Protein AF-A0A1M5QTP7-F1 (afdb_monomer)

Radius of gyration: 33.33 Å; Cα contacts (8 Å, |Δi|>4): 58; chains: 1; bounding box: 96×68×72 Å

pLDDT: mean 74.3, std 19.96, range [40.97, 98.0]

Secondary structure (DSSP, 8-state):
--PPPPP-----SSSSHHHHTTTTT------------SS-----HHHHHT---------------------TT--------S-----SHHHHHHHHHHHHHHHT--HHHHHHHTTPPTTHHHHHHSTT---PPPHHHHHHHHHHHT--------HHHHHHHHHHPPPPSSPP--PPP-------S---

Solvent-accessible surface area (backbone atoms only — not comparable to full-atom values): 13134 Å² total; per-residue (Å²): 135,86,80,86,86,75,84,86,77,90,82,86,81,74,73,70,71,64,58,63,63,60,65,70,76,70,69,74,78,73,76,80,79,77,89,77,64,92,86,78,78,82,75,55,75,70,62,70,72,66,72,65,85,74,75,86,69,75,83,71,79,77,75,76,72,76,79,75,73,84,76,83,76,75,72,80,72,77,78,82,76,88,76,81,90,65,94,47,74,68,53,52,47,51,52,52,48,54,49,31,60,74,68,72,52,52,53,60,53,48,12,60,68,33,73,45,63,85,58,47,42,49,34,47,71,34,93,82,52,78,42,80,85,46,81,84,50,44,61,35,48,29,59,57,73,71,54,82,89,80,91,76,86,55,64,69,60,49,52,56,50,59,76,69,56,75,84,70,88,67,78,75,80,76,66,78,76,79,80,76,69,91,77,71,96,76,81,135

Sequence (188 aa):
MSGPAVPENMQGMSDIEALDAVALQTGIRVNERTHRGKLGWSISPNIERASAPRERGKPAAVQQKAVAAVAVGQPARRLTAVAKIIADYPELVEAFRERLDEMGMTRQELDHQAGLPDRYAGKILGRGRVRALGLRSLGPVLGALGFRLLLIDDTAQTAKIMARRQPRERPVRQTPACAVSAASIAGD

Foldseek 3Di:
DDDDDDDDDPDPDDPPVVVVVVVVVPPPPPPPPPPDDDPDPPDPVVVVVVPDDDPPDPPPPPPPPPPDDDPPDPDQDPPPDPDDDDPDQVSVLVVLVVLCVSVVHDQQNLCVQLVHPGCPSVCDNPPPRVDHQDPVSVVSSCVSSVHDDDDDDPPVVVVVCVVPDDDDPDDDPPPPPPCPPPPDPDDD

Structure (mmCIF, N/CA/C/O backbone):
data_AF-A0A1M5QTP7-F1
#
_entry.id   AF-A0A1M5QTP7-F1
#
loop_
_atom_site.group_PDB
_atom_site.id
_atom_site.type_symbol
_atom_site.label_atom_id
_atom_site.label_alt_id
_atom_site.label_comp_id
_atom_site.label_asym_id
_atom_site.label_entity_id
_atom_site.label_seq_id
_atom_site.pdbx_PDB_ins_code
_atom_site.Cartn_x
_atom_site.Cartn_y
_atom_site.Cartn_z
_atom_site.occupancy
_atom_site.B_iso_or_equiv
_atom_site.auth_seq_id
_atom_site.auth_comp_id
_atom_site.auth_asym_id
_atom_site.auth_atom_id
_atom_site.pdbx_PDB_model_num
ATOM 1 N N . MET A 1 1 ? 64.312 33.266 -23.594 1.00 58.12 1 MET A N 1
ATOM 2 C CA . MET A 1 1 ? 64.614 33.778 -22.239 1.00 58.12 1 MET A CA 1
ATOM 3 C C . MET A 1 1 ? 63.443 34.630 -21.778 1.00 58.12 1 MET A C 1
ATOM 5 O O . MET A 1 1 ? 62.832 35.267 -22.624 1.00 58.12 1 MET A O 1
ATOM 9 N N . SER A 1 2 ? 63.166 34.609 -20.474 1.00 61.09 2 SER A N 1
ATOM 10 C CA . SER A 1 2 ? 62.121 35.354 -19.748 1.00 61.09 2 SER A CA 1
ATOM 11 C C . SER A 1 2 ? 60.685 34.845 -19.867 1.00 61.09 2 SER A C 1
ATOM 13 O O . SER A 1 2 ? 59.924 35.246 -20.741 1.00 61.09 2 SER A O 1
ATOM 15 N N . GLY A 1 3 ? 60.321 33.979 -18.918 1.00 56.09 3 GLY A N 1
ATOM 16 C CA . GLY A 1 3 ? 58.934 33.758 -18.515 1.00 56.09 3 GLY A CA 1
ATOM 17 C C . GLY A 1 3 ? 58.450 34.851 -17.546 1.00 56.09 3 GLY A C 1
ATOM 18 O O . GLY A 1 3 ? 59.279 35.557 -16.965 1.00 56.09 3 GLY A O 1
ATOM 19 N N . PRO A 1 4 ? 57.129 35.010 -17.363 1.00 66.31 4 PRO A N 1
ATOM 20 C CA . PRO A 1 4 ? 56.582 35.945 -16.391 1.00 66.31 4 PRO A CA 1
ATOM 21 C C . PRO A 1 4 ? 56.601 35.354 -14.977 1.00 66.31 4 PRO A C 1
ATOM 23 O O . PRO A 1 4 ? 56.176 34.222 -14.741 1.00 66.31 4 PRO A O 1
ATOM 26 N N . ALA A 1 5 ? 57.100 36.160 -14.043 1.00 65.50 5 ALA A N 1
ATOM 27 C CA . ALA A 1 5 ? 57.058 35.914 -12.613 1.00 65.50 5 ALA A CA 1
ATOM 28 C C . ALA A 1 5 ? 55.604 35.913 -12.115 1.00 65.50 5 ALA A C 1
ATOM 30 O O . ALA A 1 5 ? 54.854 36.860 -12.352 1.00 65.50 5 ALA A O 1
ATOM 31 N N . VAL A 1 6 ? 55.223 34.844 -11.418 1.00 69.75 6 VAL A N 1
ATOM 32 C CA . VAL A 1 6 ? 53.965 34.745 -10.672 1.00 69.75 6 VAL A CA 1
ATOM 33 C C . VAL A 1 6 ? 54.243 35.213 -9.241 1.00 69.75 6 VAL A C 1
ATOM 35 O O . VAL A 1 6 ? 55.189 34.706 -8.638 1.00 69.75 6 VAL A O 1
ATOM 38 N N . PRO A 1 7 ? 53.476 36.165 -8.681 1.00 63.56 7 PRO A N 1
ATOM 39 C CA . PRO A 1 7 ? 53.626 36.543 -7.284 1.00 63.56 7 PRO A CA 1
ATOM 40 C C . PRO A 1 7 ? 53.051 35.461 -6.357 1.00 63.56 7 PRO A C 1
ATOM 42 O O . PRO A 1 7 ? 51.883 35.082 -6.463 1.00 63.56 7 PRO A O 1
ATOM 45 N N . GLU A 1 8 ? 53.891 34.994 -5.432 1.00 60.94 8 GLU A N 1
ATOM 46 C CA . GLU A 1 8 ? 53.495 34.283 -4.216 1.00 60.94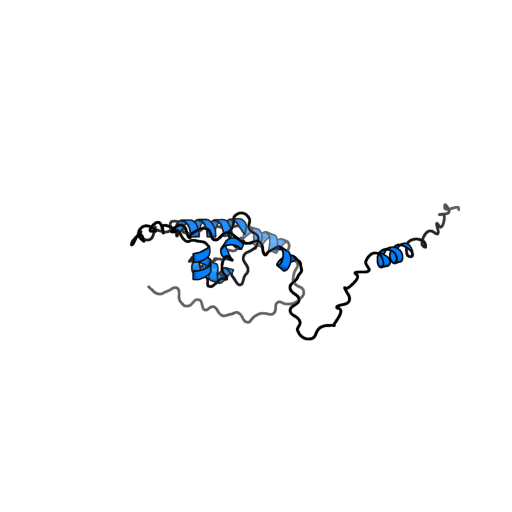 8 GLU A CA 1
ATOM 47 C C . GLU A 1 8 ? 52.611 35.198 -3.365 1.00 60.94 8 GLU A C 1
ATOM 49 O O . GLU A 1 8 ? 53.093 36.154 -2.760 1.00 60.94 8 GLU A O 1
ATOM 54 N N . ASN A 1 9 ? 51.316 34.895 -3.290 1.00 61.50 9 ASN A N 1
ATOM 55 C CA . ASN A 1 9 ? 50.449 35.466 -2.268 1.00 61.50 9 ASN A CA 1
ATOM 56 C C . ASN A 1 9 ? 50.311 34.471 -1.113 1.00 61.50 9 ASN A C 1
ATOM 58 O O . ASN A 1 9 ? 49.535 33.517 -1.159 1.00 61.50 9 ASN A O 1
ATOM 62 N N . MET A 1 10 ? 51.094 34.739 -0.065 1.00 57.47 10 MET A N 1
ATOM 63 C CA . MET A 1 10 ? 50.855 34.301 1.305 1.00 57.47 10 MET A CA 1
ATOM 64 C C . MET A 1 10 ? 49.542 34.908 1.808 1.00 57.47 10 MET A C 1
ATOM 66 O O . MET A 1 10 ? 49.504 36.078 2.175 1.00 57.47 10 MET A O 1
ATOM 70 N N . GLN A 1 11 ? 48.475 34.117 1.859 1.00 60.84 11 GLN A N 1
ATOM 71 C CA . GLN A 1 11 ? 47.249 34.436 2.602 1.00 60.84 11 GLN A CA 1
ATOM 72 C C . GLN A 1 11 ? 46.563 33.121 2.977 1.00 60.84 11 GLN A C 1
ATOM 74 O O . GLN A 1 11 ? 45.538 32.730 2.435 1.00 60.84 11 GLN A O 1
ATOM 79 N N . GLY A 1 12 ? 47.202 32.388 3.883 1.00 58.09 12 GLY A N 1
ATOM 80 C CA . GLY A 1 12 ? 46.684 31.138 4.425 1.00 58.09 12 GLY A CA 1
ATOM 81 C C . GLY A 1 12 ? 47.002 31.048 5.904 1.00 58.09 12 GLY A C 1
ATOM 82 O O . GLY A 1 12 ? 47.782 30.189 6.289 1.00 58.09 12 GLY A O 1
ATOM 83 N N . MET A 1 13 ? 46.479 31.974 6.717 1.00 55.12 13 MET A N 1
ATOM 84 C CA . MET A 1 13 ? 46.628 31.886 8.179 1.00 55.12 13 MET A CA 1
ATOM 85 C C . MET A 1 13 ? 45.577 32.640 9.015 1.00 55.12 13 MET A C 1
ATOM 87 O O . MET A 1 13 ? 45.717 32.670 10.230 1.00 55.12 13 MET A O 1
ATOM 91 N N . SER A 1 14 ? 44.510 33.202 8.431 1.00 59.12 14 SER A N 1
ATOM 92 C CA . SER A 1 14 ? 43.475 33.925 9.202 1.00 59.12 14 SER A CA 1
ATOM 93 C C . SER A 1 14 ? 42.178 33.149 9.463 1.00 59.12 14 SER A C 1
ATOM 95 O O . SER A 1 14 ? 41.358 33.609 10.251 1.00 59.12 14 SER A O 1
ATOM 97 N N . ASP A 1 15 ? 41.973 31.976 8.856 1.00 55.72 15 ASP A N 1
ATOM 98 C CA . ASP A 1 15 ? 40.643 31.334 8.872 1.00 55.72 15 ASP A CA 1
ATOM 99 C C . ASP A 1 15 ? 40.461 30.272 9.971 1.00 55.72 15 ASP A C 1
ATOM 101 O O . ASP A 1 15 ? 39.350 29.790 10.183 1.00 55.72 15 ASP A O 1
ATOM 105 N N . ILE A 1 16 ? 41.518 29.916 10.711 1.00 54.91 16 ILE A N 1
ATOM 106 C CA . ILE A 1 16 ? 41.424 28.910 11.787 1.00 54.91 16 ILE A CA 1
ATOM 107 C C . ILE A 1 16 ? 40.988 29.545 13.121 1.00 54.91 16 ILE A C 1
ATOM 109 O O . ILE A 1 16 ? 40.273 28.907 13.889 1.00 54.91 16 ILE A O 1
ATOM 113 N N . GLU A 1 17 ? 41.290 30.824 13.369 1.00 55.16 17 GLU A N 1
ATOM 114 C CA . GLU A 1 17 ? 40.855 31.516 14.598 1.00 55.16 17 GLU A CA 1
ATOM 115 C C . GLU A 1 17 ? 39.358 31.891 14.587 1.00 55.16 17 GLU A C 1
ATOM 117 O O . GLU A 1 17 ? 38.763 32.132 15.637 1.00 55.16 17 GLU A O 1
ATOM 122 N N . ALA A 1 18 ? 38.702 31.871 13.420 1.00 53.50 18 ALA A N 1
ATOM 123 C CA . ALA A 1 18 ? 37.267 32.139 13.307 1.00 53.50 18 ALA A CA 1
ATOM 124 C C . ALA A 1 18 ? 36.377 30.946 13.722 1.00 53.50 18 ALA A C 1
ATOM 126 O O . ALA A 1 18 ? 35.181 31.131 13.960 1.00 53.50 18 ALA A O 1
ATOM 127 N N . LEU A 1 19 ? 36.930 29.731 13.846 1.00 51.47 19 LEU A N 1
ATOM 128 C CA . LEU A 1 19 ? 36.171 28.542 14.259 1.00 51.47 19 LEU A CA 1
ATOM 129 C C . LEU A 1 19 ? 36.082 28.372 15.785 1.00 51.47 19 LEU A C 1
ATOM 131 O O . LEU A 1 19 ? 35.090 27.818 16.264 1.00 51.47 19 LEU A O 1
ATOM 135 N N . ASP A 1 20 ? 37.018 28.928 16.560 1.00 53.72 20 ASP A N 1
ATOM 136 C CA . ASP A 1 20 ? 36.954 28.889 18.032 1.00 53.72 20 ASP A CA 1
ATOM 137 C C . ASP A 1 20 ? 35.919 29.871 18.615 1.00 53.72 20 ASP A C 1
ATOM 139 O O . ASP A 1 20 ? 35.400 29.663 19.714 1.00 53.72 20 ASP A O 1
ATOM 143 N N . ALA A 1 21 ? 35.514 30.896 17.855 1.00 53.56 21 ALA A N 1
ATOM 144 C CA . ALA A 1 21 ? 34.469 31.834 18.276 1.00 53.56 21 ALA A CA 1
ATOM 145 C C . ALA A 1 21 ? 33.049 31.226 18.243 1.00 53.56 21 ALA A C 1
ATOM 147 O O . ALA A 1 21 ? 32.181 31.644 19.013 1.00 53.56 21 ALA A O 1
ATOM 148 N N . VAL A 1 22 ? 32.797 30.208 17.409 1.00 51.69 22 VAL A N 1
ATOM 149 C CA . VAL A 1 22 ? 31.476 29.547 17.323 1.00 51.69 22 VAL A CA 1
ATOM 150 C C . VAL A 1 22 ? 31.263 28.555 18.476 1.00 51.69 22 VAL A C 1
ATOM 152 O O . VAL A 1 22 ? 30.131 28.349 18.917 1.00 51.69 22 VAL A O 1
ATOM 155 N N . ALA A 1 23 ? 32.339 28.003 19.046 1.00 51.97 23 ALA A N 1
ATOM 156 C CA . ALA A 1 23 ? 32.263 27.059 20.164 1.00 51.97 23 ALA A CA 1
ATOM 157 C C . ALA A 1 23 ? 31.816 27.703 21.493 1.00 51.97 23 ALA A C 1
ATOM 159 O O . ALA A 1 23 ? 31.321 27.007 22.381 1.00 51.97 23 ALA A O 1
ATOM 160 N N . LEU A 1 24 ? 31.919 29.030 21.633 1.00 51.91 24 LEU A N 1
ATOM 161 C CA . LEU A 1 24 ? 31.489 29.744 22.842 1.00 51.91 24 LEU A CA 1
ATOM 162 C C . LEU A 1 24 ? 30.000 30.125 22.842 1.00 51.91 24 LEU A C 1
ATOM 164 O O . LEU A 1 24 ? 29.472 30.516 23.884 1.00 51.91 24 LEU A O 1
ATOM 168 N N . GLN A 1 25 ? 29.295 29.978 21.715 1.00 49.97 25 GLN A N 1
ATOM 169 C CA . GLN A 1 25 ? 27.889 30.384 21.601 1.00 49.97 25 GLN A CA 1
ATOM 170 C C . GLN A 1 25 ? 26.888 29.240 21.837 1.00 49.97 25 GLN A C 1
ATOM 172 O O . GLN A 1 25 ? 25.705 29.491 22.064 1.00 49.97 25 GLN A O 1
ATOM 177 N N . THR A 1 26 ? 27.348 27.985 21.872 1.00 51.72 26 THR A N 1
ATOM 178 C CA . THR A 1 26 ? 26.511 26.801 22.143 1.00 51.72 26 THR A CA 1
ATOM 179 C C . THR A 1 26 ? 26.799 26.166 23.501 1.00 51.72 26 THR A C 1
ATOM 181 O O . THR A 1 26 ? 26.696 24.950 23.669 1.00 51.72 26 THR A O 1
ATOM 184 N N . GLY A 1 27 ? 27.129 26.985 24.501 1.00 54.06 27 GLY A N 1
ATOM 185 C CA . GLY A 1 27 ? 27.083 26.585 25.903 1.00 54.06 27 GLY A CA 1
ATOM 186 C C . GLY A 1 27 ? 25.636 26.355 26.337 1.00 54.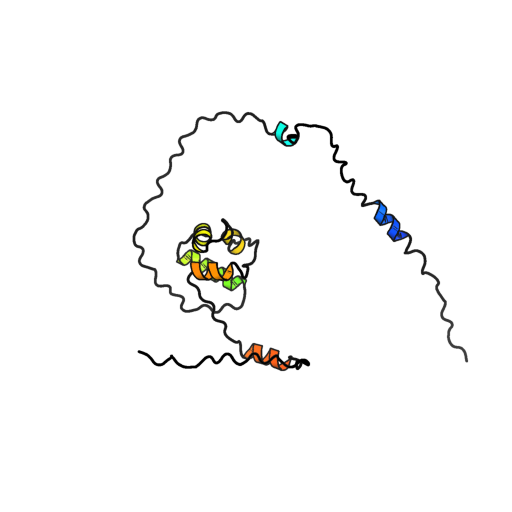06 27 GLY A C 1
ATOM 187 O O . GLY A 1 27 ? 25.029 27.204 26.988 1.00 54.06 27 GLY A O 1
ATOM 188 N N . ILE A 1 28 ? 25.059 25.214 25.955 1.00 54.16 28 ILE A N 1
ATOM 189 C CA . ILE A 1 28 ? 23.801 24.721 26.510 1.00 54.16 28 ILE A CA 1
ATOM 190 C C . ILE A 1 28 ? 24.025 24.587 28.016 1.00 54.16 28 ILE A C 1
ATOM 192 O O . ILE A 1 28 ? 24.694 23.665 28.481 1.00 54.16 28 ILE A O 1
ATOM 196 N N . ARG A 1 29 ? 23.471 25.527 28.789 1.00 48.16 29 ARG A N 1
ATOM 197 C CA . ARG A 1 29 ? 23.319 25.384 30.236 1.00 48.16 29 ARG A CA 1
ATOM 198 C C . ARG A 1 29 ? 22.384 24.206 30.479 1.00 48.16 29 ARG A C 1
ATOM 200 O O . ARG A 1 29 ? 21.163 24.349 30.483 1.00 48.16 29 ARG A O 1
ATOM 207 N N . VAL A 1 30 ? 22.970 23.026 30.652 1.00 52.03 30 VAL A N 1
ATOM 208 C CA . VAL A 1 30 ? 22.303 21.889 31.275 1.00 52.03 30 VAL A CA 1
ATOM 209 C C . VAL A 1 30 ? 21.950 22.353 32.680 1.00 52.03 30 VAL A C 1
ATOM 211 O O . VAL A 1 30 ? 22.832 22.527 33.514 1.00 52.03 30 VAL A O 1
ATOM 214 N N . ASN A 1 31 ? 20.665 22.638 32.897 1.00 49.81 31 ASN A N 1
ATOM 215 C CA . ASN A 1 31 ? 20.118 22.946 34.210 1.00 49.81 31 ASN A CA 1
ATOM 216 C C . ASN A 1 31 ? 20.659 21.929 35.215 1.00 49.81 31 ASN A C 1
ATOM 218 O O . ASN A 1 31 ? 20.369 20.733 35.118 1.00 49.81 31 ASN A O 1
ATOM 222 N N . GLU A 1 32 ? 21.438 22.429 36.169 1.00 49.84 32 GLU A N 1
ATOM 223 C CA . GLU A 1 32 ? 21.827 21.702 37.361 1.00 49.84 32 GLU A CA 1
ATOM 224 C C . GLU A 1 32 ? 20.549 21.213 38.030 1.00 49.84 32 GLU A C 1
ATOM 226 O O . GLU A 1 32 ? 19.740 21.973 38.567 1.00 49.84 32 GLU A O 1
ATOM 231 N N . ARG A 1 33 ? 20.332 19.905 37.919 1.00 50.50 33 ARG A N 1
ATOM 232 C CA . ARG A 1 33 ? 19.244 19.200 38.571 1.00 50.50 33 ARG A CA 1
ATOM 233 C C . ARG A 1 33 ? 19.574 19.205 40.056 1.00 50.50 33 ARG A C 1
ATOM 235 O O . ARG A 1 33 ? 20.276 18.328 40.555 1.00 50.50 33 ARG A O 1
ATOM 242 N N . THR A 1 34 ? 19.113 20.238 40.747 1.00 51.94 34 THR A N 1
ATOM 243 C CA . THR A 1 34 ? 19.200 20.371 42.195 1.00 51.94 34 THR A CA 1
ATOM 244 C C . THR A 1 34 ? 18.474 19.195 42.843 1.00 51.94 34 THR A C 1
ATOM 246 O O . THR A 1 34 ? 17.260 19.171 43.028 1.00 51.94 34 THR A O 1
ATOM 249 N N . HIS A 1 35 ? 19.251 18.172 43.190 1.00 51.09 35 HIS A N 1
ATOM 250 C CA . HIS A 1 35 ? 18.860 17.126 44.118 1.00 51.09 35 HIS A CA 1
ATOM 251 C C . HIS A 1 35 ? 18.722 17.739 45.514 1.00 51.09 35 HIS A C 1
ATOM 253 O O . HIS A 1 35 ? 19.670 17.728 46.294 1.00 51.09 35 HIS A O 1
ATOM 259 N N . ARG A 1 36 ? 17.538 18.255 45.859 1.00 45.03 36 ARG A N 1
ATOM 260 C CA . ARG A 1 36 ? 17.110 18.402 47.258 1.00 45.03 36 ARG A CA 1
ATOM 261 C C . ARG A 1 36 ? 15.602 18.215 47.378 1.00 45.03 36 ARG A C 1
ATOM 263 O O . ARG A 1 36 ? 14.830 19.034 46.903 1.00 45.03 36 ARG A O 1
ATOM 270 N N . GLY A 1 37 ? 15.211 17.138 48.055 1.00 44.72 37 GLY A N 1
ATOM 271 C CA . GLY A 1 37 ? 13.834 16.889 48.477 1.00 44.72 37 GLY A CA 1
ATOM 272 C C . GLY A 1 37 ? 13.475 15.409 48.433 1.00 44.72 37 GLY A C 1
ATOM 273 O O . GLY A 1 37 ? 13.033 14.902 47.407 1.00 44.72 37 GLY A O 1
ATOM 274 N N . LYS A 1 38 ? 13.665 14.702 49.553 1.00 53.34 38 LYS A N 1
ATOM 275 C CA . LYS A 1 38 ? 12.982 13.425 49.814 1.00 53.34 38 LYS A CA 1
ATOM 276 C C . LYS A 1 38 ? 11.473 13.722 49.793 1.00 53.34 38 LYS A C 1
ATOM 278 O O . LYS A 1 38 ? 11.070 14.623 50.515 1.00 53.34 38 LYS A O 1
ATOM 283 N N . LEU A 1 39 ? 10.693 12.971 49.006 1.00 54.06 39 LEU A N 1
ATOM 284 C CA . LEU A 1 39 ? 9.257 13.159 48.673 1.00 54.06 39 LEU A CA 1
ATOM 285 C C .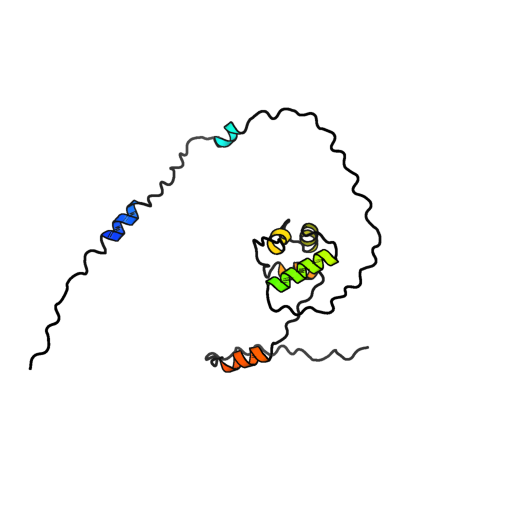 LEU A 1 39 ? 9.006 14.028 47.422 1.00 54.06 39 LEU A C 1
ATOM 287 O O . LEU A 1 39 ? 8.352 15.065 47.459 1.00 54.06 39 LEU A O 1
ATOM 291 N N . GLY A 1 40 ? 9.555 13.582 46.289 1.00 47.00 40 GLY A N 1
ATOM 292 C CA . GLY A 1 40 ? 9.486 14.272 45.001 1.00 47.00 40 GLY A CA 1
ATOM 293 C C . GLY A 1 40 ? 8.260 13.916 44.163 1.00 47.00 40 GLY A C 1
ATOM 294 O O . GLY A 1 40 ? 8.320 12.989 43.364 1.00 47.00 40 GLY A O 1
ATOM 295 N N . TRP A 1 41 ? 7.198 14.710 44.291 1.00 50.81 41 TRP A N 1
ATOM 296 C CA . TRP A 1 41 ? 6.248 15.000 43.210 1.00 50.81 41 TRP A CA 1
ATOM 297 C C . TRP A 1 41 ? 6.138 16.527 43.109 1.00 50.81 41 TRP A C 1
ATOM 299 O O . TRP A 1 41 ? 5.208 17.134 43.633 1.00 50.81 41 TRP A O 1
ATOM 309 N N . SER A 1 42 ? 7.131 17.177 42.493 1.00 54.50 42 SER A N 1
ATOM 310 C CA . SER A 1 42 ? 7.034 18.600 42.166 1.00 54.50 42 SER A CA 1
ATOM 311 C C . SER A 1 42 ? 6.116 18.763 40.957 1.00 54.50 42 SER A C 1
ATOM 313 O O . SER A 1 42 ? 6.496 18.593 39.798 1.00 54.50 42 SER A O 1
ATOM 315 N N . ILE A 1 43 ? 4.858 19.057 41.263 1.00 57.19 43 ILE A N 1
ATOM 316 C CA . ILE A 1 43 ? 3.858 19.524 40.313 1.00 57.19 43 ILE A CA 1
ATOM 317 C C . ILE A 1 43 ? 4.441 20.756 39.605 1.00 57.19 43 ILE A C 1
ATOM 319 O O . ILE A 1 43 ? 4.889 21.704 40.244 1.00 57.19 43 ILE A O 1
ATOM 323 N N . SER A 1 44 ? 4.517 20.723 38.275 1.00 52.34 44 SER A N 1
ATOM 324 C CA . SER A 1 44 ? 5.065 21.840 37.503 1.00 52.34 44 SER A CA 1
ATOM 325 C C . SER A 1 44 ? 4.155 23.075 37.636 1.00 52.34 44 SER A C 1
ATOM 327 O O . SER A 1 44 ? 2.936 22.911 37.584 1.00 52.34 44 SER A O 1
ATOM 329 N N . PRO A 1 45 ? 4.688 24.309 37.714 1.00 55.88 45 PRO A N 1
ATOM 330 C CA . PRO A 1 45 ? 3.908 25.531 37.982 1.00 55.88 45 PRO A CA 1
ATOM 331 C C . PRO A 1 45 ? 2.794 25.844 36.960 1.00 55.88 45 PRO A C 1
ATOM 333 O O . PRO A 1 45 ? 1.887 26.624 37.239 1.00 55.88 45 PRO A O 1
ATOM 336 N N . ASN A 1 46 ? 2.791 25.206 35.783 1.00 58.84 46 ASN A N 1
ATOM 337 C CA . ASN A 1 46 ? 1.668 25.294 34.840 1.00 58.84 46 ASN A CA 1
ATOM 338 C C . ASN A 1 46 ? 0.414 24.528 35.298 1.00 58.84 46 ASN A C 1
ATOM 340 O O . ASN A 1 46 ? -0.692 24.886 34.900 1.00 58.84 46 ASN A O 1
ATOM 344 N N . ILE A 1 47 ? 0.563 23.496 36.131 1.00 57.81 47 ILE A N 1
ATOM 345 C CA . ILE A 1 47 ? -0.561 22.732 36.690 1.00 57.81 47 ILE A CA 1
ATOM 346 C C . ILE A 1 47 ? -1.261 23.551 37.785 1.00 57.81 47 ILE A C 1
ATOM 348 O O . ILE A 1 47 ? -2.485 23.516 37.875 1.00 57.81 47 ILE A O 1
ATOM 352 N N . GLU A 1 48 ? -0.518 24.363 38.545 1.00 55.31 48 GLU A N 1
ATOM 353 C CA . GLU A 1 48 ? -1.088 25.263 39.561 1.00 55.31 48 GLU A CA 1
ATOM 354 C C . GLU A 1 48 ? -2.009 26.328 38.945 1.00 55.31 48 GLU A C 1
ATOM 356 O O . GLU A 1 48 ? -3.041 26.663 39.523 1.00 55.31 48 GLU A O 1
ATOM 361 N N . ARG A 1 49 ? -1.699 26.814 37.734 1.00 58.12 49 ARG A N 1
ATOM 362 C CA . ARG A 1 49 ? -2.529 27.814 37.034 1.00 58.12 49 ARG A CA 1
ATOM 363 C C . ARG A 1 49 ? -3.744 27.235 36.304 1.00 58.12 49 ARG A C 1
ATOM 365 O O . ARG A 1 49 ? -4.649 27.990 35.965 1.00 58.12 49 ARG A O 1
ATOM 372 N N . ALA A 1 50 ? -3.793 25.926 36.057 1.00 51.59 50 ALA A N 1
ATOM 373 C CA . ALA A 1 50 ? -4.899 25.289 35.334 1.00 51.59 50 ALA A CA 1
ATOM 374 C C . ALA A 1 50 ? -6.110 24.955 36.226 1.00 51.59 50 ALA A C 1
ATOM 376 O O . ALA A 1 50 ? -7.145 24.518 35.719 1.00 51.59 50 ALA A O 1
ATOM 377 N N . SER A 1 51 ? -6.007 25.176 37.540 1.00 54.78 51 SER A N 1
ATOM 378 C CA . SER A 1 51 ? -7.083 24.920 38.501 1.00 54.78 51 SER A CA 1
ATOM 379 C C . SER A 1 51 ? -8.090 26.079 38.538 1.00 54.78 51 SER A C 1
ATOM 381 O O . SER A 1 51 ? -8.298 26.731 39.557 1.00 54.78 51 SER A O 1
ATOM 383 N N . ALA A 1 52 ? -8.704 26.376 37.392 1.00 56.50 52 ALA A N 1
ATOM 384 C CA . ALA A 1 52 ? -9.886 27.226 37.340 1.00 56.50 52 ALA A CA 1
ATOM 385 C C . ALA A 1 52 ? -11.125 26.370 37.669 1.00 56.50 52 ALA A C 1
ATOM 387 O O . ALA A 1 52 ? -11.291 25.293 37.081 1.00 56.50 52 ALA A O 1
ATOM 388 N N . PRO A 1 53 ? -12.009 26.811 38.582 1.00 50.59 53 PRO A N 1
ATOM 389 C CA . PRO A 1 53 ? -13.239 26.099 38.891 1.00 50.59 53 PRO A CA 1
ATOM 390 C C . PRO A 1 53 ? -14.132 26.104 37.647 1.00 50.59 53 PRO A C 1
ATOM 392 O O . PRO A 1 53 ? -14.734 27.114 37.296 1.00 50.59 53 PRO A O 1
ATOM 395 N N . ARG A 1 54 ? -14.214 24.966 36.951 1.00 58.47 54 ARG A N 1
ATOM 396 C CA . ARG A 1 54 ? -15.288 24.751 35.980 1.00 58.47 54 ARG A CA 1
ATOM 397 C C . ARG A 1 54 ? -16.586 24.704 36.767 1.00 58.47 54 ARG A C 1
ATOM 399 O O . ARG A 1 54 ? -16.760 23.836 37.624 1.00 58.47 54 ARG A O 1
ATOM 406 N N . GLU A 1 55 ? -17.469 25.654 36.488 1.00 54.59 55 GLU A N 1
ATOM 407 C CA . GLU A 1 55 ? -18.824 25.644 37.011 1.00 54.59 55 GLU A CA 1
ATOM 408 C C . GLU A 1 55 ? -19.450 24.266 36.780 1.00 54.59 55 GLU A C 1
ATOM 410 O O . GLU A 1 55 ? -19.342 23.682 35.696 1.00 54.59 55 GLU A O 1
ATOM 415 N N . ARG A 1 56 ? -20.090 23.725 37.822 1.00 57.94 56 ARG A N 1
ATOM 416 C CA . ARG A 1 56 ? -20.922 22.525 37.727 1.00 57.94 56 ARG A CA 1
ATOM 417 C C . ARG A 1 56 ? -22.169 22.872 36.916 1.00 57.94 56 ARG A C 1
ATOM 419 O O . ARG A 1 56 ? -23.253 23.049 37.465 1.00 57.94 56 ARG A O 1
ATOM 426 N N . GLY A 1 57 ? -22.009 22.972 35.601 1.00 52.16 57 GLY A N 1
ATOM 427 C CA . GLY A 1 57 ? -23.122 22.921 34.673 1.00 52.16 57 GLY A CA 1
ATOM 428 C C . GLY A 1 57 ? -23.833 21.587 34.869 1.00 52.16 57 GLY A C 1
ATOM 429 O O . GLY A 1 57 ? -23.211 20.529 34.760 1.00 52.16 57 GLY A O 1
ATOM 430 N N . LYS A 1 58 ? -25.125 21.648 35.213 1.00 60.59 58 LYS A N 1
ATOM 431 C CA . LYS A 1 58 ? -26.052 20.507 35.200 1.00 60.59 58 LYS A CA 1
ATOM 432 C C . LYS A 1 58 ? -25.751 19.630 33.979 1.00 60.59 58 LYS A C 1
ATOM 434 O O . LYS A 1 58 ? -25.644 20.190 32.887 1.00 60.59 58 LYS A O 1
ATOM 439 N N . PRO A 1 59 ? -25.647 18.296 34.114 1.00 54.06 59 PRO A N 1
ATOM 440 C CA . PRO A 1 59 ? -25.559 17.442 32.944 1.00 54.06 59 PRO A CA 1
ATOM 441 C C . PRO A 1 59 ? -26.864 17.607 32.164 1.00 54.06 59 PRO A C 1
ATOM 443 O O . PRO A 1 59 ? -27.908 17.078 32.543 1.00 54.06 59 PRO A O 1
ATOM 446 N N . ALA A 1 60 ? -26.817 18.403 31.096 1.00 54.38 60 ALA A N 1
ATOM 447 C CA . ALA A 1 60 ? -27.840 18.374 30.076 1.00 54.38 60 ALA A CA 1
ATOM 448 C C . ALA A 1 60 ? -27.865 16.935 29.566 1.00 54.38 60 ALA A C 1
ATOM 450 O O . ALA A 1 60 ? -26.838 16.412 29.129 1.00 54.38 60 ALA A O 1
ATOM 451 N N . ALA A 1 61 ? -29.017 16.286 29.717 1.00 56.62 61 ALA A N 1
ATOM 452 C CA . ALA A 1 61 ? -29.265 14.955 29.209 1.00 56.62 61 ALA A CA 1
ATOM 453 C C . ALA A 1 61 ? -28.819 14.910 27.744 1.00 56.62 61 ALA A C 1
ATOM 455 O O . ALA A 1 61 ? -29.442 15.517 26.871 1.00 56.62 61 ALA A O 1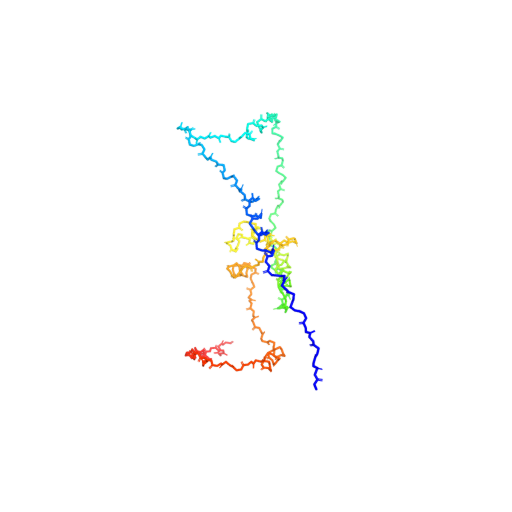
ATOM 456 N N . VAL A 1 62 ? -27.701 14.229 27.491 1.00 58.22 62 VAL A N 1
ATOM 457 C CA . VAL A 1 62 ? -27.267 13.896 26.142 1.00 58.22 62 VAL A CA 1
ATOM 458 C C . VAL A 1 62 ? -28.324 12.936 25.631 1.00 58.22 62 VAL A C 1
ATOM 460 O O . VAL A 1 62 ? -28.322 11.755 25.971 1.00 58.22 62 VAL A O 1
ATOM 463 N N . GLN A 1 63 ? -29.281 13.475 24.878 1.00 61.22 63 GLN A N 1
ATOM 464 C CA . GLN A 1 63 ? -30.204 12.684 24.090 1.00 61.22 63 GLN A CA 1
ATOM 465 C C . GLN A 1 63 ? -29.340 11.858 23.145 1.00 61.22 63 GLN A C 1
ATOM 467 O O . GLN A 1 63 ? -28.826 12.359 22.143 1.00 61.22 63 GLN A O 1
ATOM 472 N N . GLN A 1 64 ? -29.122 10.596 23.510 1.00 59.69 64 GLN A N 1
ATOM 473 C CA . GLN A 1 64 ? -28.624 9.584 22.602 1.00 59.69 64 GLN A CA 1
ATOM 474 C C . GLN A 1 64 ? -29.661 9.491 21.489 1.00 59.69 64 GLN A C 1
ATOM 476 O O . GLN A 1 64 ? -30.678 8.812 21.612 1.00 59.69 64 GLN A O 1
ATOM 481 N N . LYS A 1 65 ? -29.444 10.264 20.424 1.00 56.38 65 LYS A N 1
ATOM 482 C CA . LYS A 1 65 ? -30.201 10.139 19.191 1.00 56.38 65 LYS A CA 1
ATOM 483 C C . LYS A 1 65 ? -29.954 8.715 18.719 1.00 56.38 65 LYS A C 1
ATOM 485 O O . LYS A 1 65 ? -28.836 8.396 18.318 1.00 56.38 65 LYS A O 1
ATOM 490 N N . ALA A 1 66 ? -30.974 7.874 18.879 1.00 50.41 66 ALA A N 1
ATOM 491 C CA . ALA A 1 66 ? -30.968 6.476 18.496 1.00 50.41 66 ALA A CA 1
ATOM 492 C C . ALA A 1 66 ? -30.354 6.360 17.101 1.00 50.41 66 ALA A C 1
ATOM 494 O O . ALA A 1 66 ? -30.889 6.894 16.125 1.00 50.41 66 ALA A O 1
ATOM 495 N N . VAL A 1 67 ? -29.174 5.745 17.038 1.00 54.8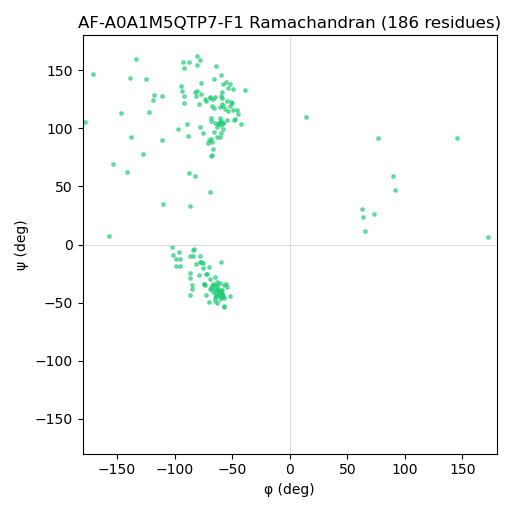1 67 VAL A N 1
ATOM 496 C CA . VAL A 1 67 ? -28.503 5.466 15.777 1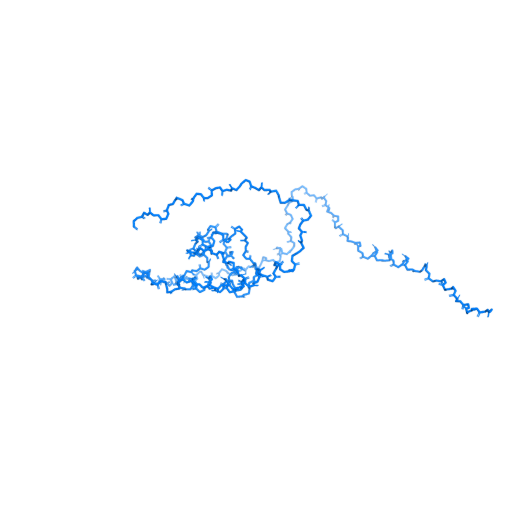.00 54.81 67 VAL A CA 1
ATOM 497 C C . VAL A 1 67 ? -29.373 4.421 15.103 1.00 54.81 67 VAL A C 1
ATOM 499 O O . VAL A 1 67 ? -29.545 3.314 15.612 1.00 54.81 67 VAL A O 1
ATOM 502 N N . ALA A 1 68 ? -30.043 4.859 14.044 1.00 53.91 68 ALA A N 1
ATOM 503 C CA . ALA A 1 68 ? -31.021 4.083 13.318 1.00 53.91 68 ALA A CA 1
ATOM 504 C C . ALA A 1 68 ? -30.431 2.738 12.881 1.00 53.91 68 ALA A C 1
ATOM 506 O O . ALA A 1 68 ? -29.307 2.678 12.389 1.00 53.91 68 ALA A O 1
ATOM 507 N N . ALA A 1 69 ? -31.237 1.701 13.103 1.00 51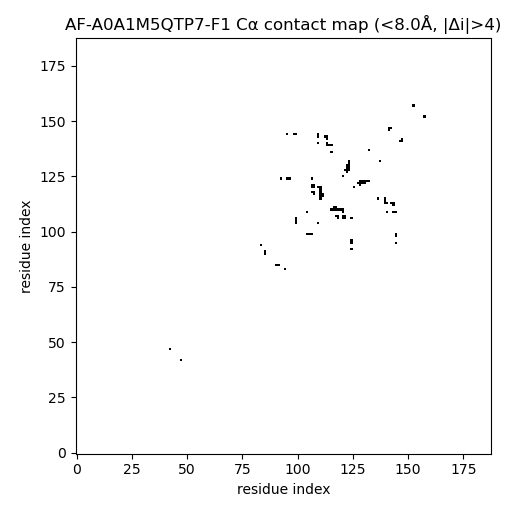.66 69 ALA A N 1
ATOM 508 C CA . ALA A 1 69 ? -31.248 0.389 12.473 1.00 51.66 69 ALA A CA 1
ATOM 509 C C . ALA A 1 69 ? -30.008 0.020 11.641 1.00 51.66 69 ALA A C 1
ATOM 511 O O . ALA A 1 69 ? -29.818 0.478 10.514 1.00 51.66 69 ALA A O 1
ATOM 512 N N . VAL A 1 70 ? -29.241 -0.924 12.187 1.00 51.47 70 VAL A N 1
ATOM 513 C CA . VAL A 1 70 ? -28.364 -1.821 11.435 1.00 51.47 70 VAL A CA 1
ATOM 514 C C . VAL A 1 70 ? -29.167 -2.387 10.262 1.00 51.47 70 VAL A C 1
ATOM 516 O O . VAL A 1 70 ? -30.080 -3.191 10.452 1.00 51.47 70 VAL A O 1
ATOM 519 N N . ALA A 1 71 ? -28.853 -1.925 9.053 1.00 54.31 71 ALA A N 1
ATOM 520 C CA . ALA A 1 71 ? -29.407 -2.455 7.820 1.00 54.31 71 ALA A CA 1
ATOM 521 C C . ALA A 1 71 ? -28.861 -3.873 7.617 1.00 54.31 71 ALA A C 1
ATOM 523 O O . ALA A 1 71 ? -27.793 -4.087 7.045 1.00 54.31 71 ALA A O 1
ATOM 524 N N . VAL A 1 72 ? -29.604 -4.847 8.135 1.00 53.69 72 VAL A N 1
ATOM 525 C CA . VAL A 1 72 ? -29.460 -6.258 7.800 1.00 53.69 72 VAL A CA 1
ATOM 526 C C . VAL A 1 72 ? -29.712 -6.404 6.298 1.00 53.69 72 VAL A C 1
ATOM 528 O O . VAL A 1 72 ? -30.803 -6.110 5.816 1.00 53.69 72 VAL A O 1
ATOM 531 N N . GLY A 1 73 ? -28.697 -6.868 5.566 1.00 49.56 73 GLY A N 1
ATOM 532 C CA . GLY A 1 73 ? -28.878 -7.459 4.242 1.00 49.56 73 GLY A CA 1
ATOM 533 C C . GLY A 1 73 ? -28.779 -6.518 3.042 1.00 49.56 73 GLY A C 1
ATOM 534 O O . GLY A 1 73 ? -29.594 -6.631 2.130 1.00 49.56 73 GLY A O 1
ATOM 535 N N . GLN A 1 74 ? -27.762 -5.651 2.959 1.00 54.72 74 GLN A N 1
ATOM 536 C CA . GLN A 1 74 ? -27.332 -5.240 1.618 1.00 54.72 74 GLN A CA 1
ATOM 537 C C . GLN A 1 74 ? -26.707 -6.463 0.926 1.00 54.72 74 GLN A C 1
ATOM 539 O O . GLN A 1 74 ? -25.733 -7.011 1.450 1.00 54.72 74 GLN A O 1
ATOM 544 N N . PRO A 1 75 ? -27.259 -6.935 -0.211 1.00 48.69 75 PRO A N 1
ATOM 545 C CA . PRO A 1 75 ? -26.636 -8.009 -0.968 1.00 48.69 75 PRO A CA 1
ATOM 546 C C . PRO A 1 75 ? -25.244 -7.531 -1.358 1.00 48.69 75 PRO A C 1
ATOM 548 O O . PRO A 1 75 ? -25.112 -6.402 -1.833 1.00 48.69 75 PRO A O 1
ATOM 551 N N . ALA A 1 76 ? -24.229 -8.366 -1.111 1.00 58.62 76 ALA A N 1
ATOM 552 C CA . ALA A 1 76 ? -22.836 -8.087 -1.434 1.00 58.62 76 ALA A CA 1
ATOM 553 C C . ALA A 1 76 ? -22.772 -7.451 -2.826 1.00 58.62 76 ALA A C 1
ATOM 555 O O . ALA A 1 76 ? -22.998 -8.128 -3.834 1.00 58.62 76 ALA A O 1
ATOM 556 N N . ARG A 1 77 ? -22.571 -6.125 -2.870 1.00 59.12 77 ARG A N 1
ATOM 557 C CA . ARG A 1 77 ? -22.451 -5.386 -4.124 1.00 59.12 77 ARG A CA 1
ATOM 558 C C . ARG A 1 77 ? -21.391 -6.124 -4.923 1.00 59.12 77 ARG A C 1
ATOM 560 O O . ARG A 1 77 ? -20.272 -6.285 -4.440 1.00 59.12 77 ARG A O 1
ATOM 567 N N . ARG A 1 78 ? -21.770 -6.642 -6.097 1.00 55.38 78 ARG A N 1
ATOM 568 C CA . ARG A 1 78 ? -20.824 -7.312 -6.990 1.00 55.38 78 ARG A CA 1
ATOM 569 C C . ARG A 1 78 ? -19.674 -6.344 -7.213 1.00 55.38 78 ARG A C 1
ATOM 571 O O . ARG A 1 78 ? -19.881 -5.254 -7.732 1.00 55.38 78 ARG A O 1
ATOM 578 N N . LEU A 1 79 ? -18.500 -6.735 -6.744 1.00 60.31 79 LEU A N 1
ATOM 579 C CA . LEU A 1 79 ? -17.291 -5.942 -6.844 1.00 60.31 79 LEU A CA 1
ATOM 580 C C . LEU A 1 79 ? -16.916 -5.892 -8.324 1.00 60.31 79 LEU A C 1
ATOM 582 O O . LEU A 1 79 ? -16.524 -6.902 -8.900 1.00 60.31 79 LEU A O 1
ATOM 586 N N . THR A 1 80 ? -17.136 -4.744 -8.955 1.00 57.56 80 THR A N 1
ATOM 587 C CA . THR A 1 80 ? -17.050 -4.593 -10.414 1.00 57.56 80 THR A CA 1
ATOM 588 C C . THR A 1 80 ? -15.604 -4.525 -10.920 1.00 57.56 80 THR A C 1
ATOM 590 O O . THR A 1 80 ? -15.361 -4.691 -12.112 1.00 57.56 80 THR A O 1
ATOM 593 N N . ALA A 1 81 ? -14.626 -4.294 -10.041 1.00 60.69 81 ALA A N 1
ATOM 594 C CA . ALA A 1 81 ? -13.231 -4.126 -10.432 1.00 60.69 81 ALA A CA 1
ATOM 595 C C . ALA A 1 81 ? -12.482 -5.471 -10.474 1.00 60.69 81 ALA A C 1
ATOM 597 O O . ALA A 1 81 ? -12.096 -6.016 -9.442 1.00 60.69 81 ALA A O 1
ATOM 598 N N . VAL A 1 82 ? -12.255 -5.987 -11.688 1.00 64.88 82 VAL A N 1
ATOM 599 C CA . VAL A 1 82 ? -11.512 -7.238 -11.941 1.00 64.88 82 VAL A CA 1
ATOM 600 C C . VAL A 1 82 ? -10.000 -7.066 -11.721 1.00 64.88 82 VAL A C 1
ATOM 602 O O . VAL A 1 82 ? -9.358 -7.979 -11.213 1.00 64.88 82 VAL A O 1
ATOM 605 N N . ALA A 1 83 ? -9.425 -5.902 -12.042 1.00 76.19 83 ALA A N 1
ATOM 606 C CA . ALA A 1 83 ? -8.054 -5.513 -11.690 1.00 76.19 83 ALA A CA 1
ATOM 607 C C . ALA A 1 83 ? -7.824 -4.026 -12.017 1.00 76.19 83 ALA A C 1
ATOM 609 O O . ALA A 1 83 ? -8.358 -3.526 -13.007 1.00 76.19 83 ALA A O 1
ATOM 610 N N . LYS A 1 84 ? -7.001 -3.328 -11.225 1.00 86.75 84 LYS A N 1
ATOM 611 C CA . LYS A 1 84 ? -6.522 -1.963 -11.510 1.00 86.75 84 LYS A CA 1
ATOM 612 C C . LYS A 1 84 ? -5.002 -2.006 -11.632 1.00 86.75 84 LYS A C 1
ATOM 614 O O . LYS A 1 84 ? -4.338 -2.494 -10.719 1.00 86.75 84 LYS A O 1
ATOM 619 N N . ILE A 1 85 ? -4.461 -1.535 -12.756 1.00 90.81 85 ILE A N 1
ATOM 620 C CA . ILE A 1 85 ? -3.012 -1.365 -12.921 1.00 90.81 85 ILE A CA 1
ATOM 621 C C . ILE A 1 85 ? -2.621 -0.09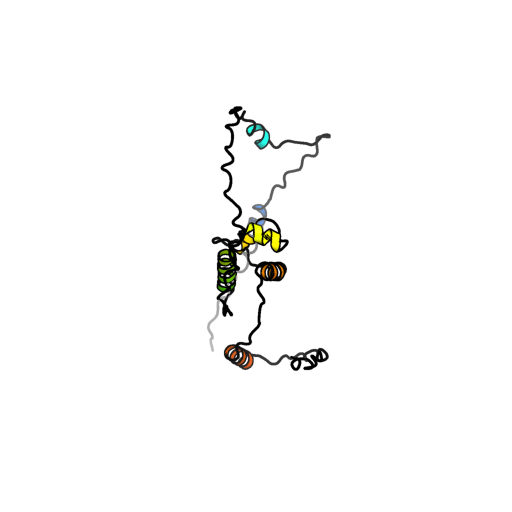9 -12.165 1.00 90.81 85 ILE A C 1
ATOM 623 O O . ILE A 1 85 ? -3.267 0.935 -12.313 1.00 90.81 85 ILE A O 1
ATOM 627 N N . ILE A 1 86 ? -1.605 -0.218 -11.321 1.00 93.12 86 ILE A N 1
ATOM 628 C CA . ILE A 1 86 ? -1.154 0.831 -10.412 1.00 93.12 86 ILE A CA 1
ATOM 629 C C . ILE A 1 86 ? 0.309 1.084 -10.751 1.00 93.12 86 ILE A C 1
ATOM 631 O O . ILE A 1 86 ? 1.136 0.188 -10.578 1.00 93.12 86 ILE A O 1
ATOM 635 N N . ALA A 1 87 ? 0.613 2.273 -11.262 1.00 91.75 87 ALA A N 1
ATOM 636 C CA . ALA A 1 87 ? 1.975 2.658 -11.618 1.00 91.75 87 ALA A CA 1
ATOM 637 C C . ALA A 1 87 ? 2.731 3.202 -10.400 1.00 91.75 87 ALA A C 1
ATOM 639 O O . ALA A 1 87 ? 3.923 2.946 -10.239 1.00 91.75 87 ALA A O 1
ATOM 640 N N . ASP A 1 88 ? 2.014 3.902 -9.515 1.00 94.00 88 ASP A N 1
ATOM 641 C CA . ASP A 1 88 ? 2.614 4.672 -8.435 1.00 94.00 88 ASP A CA 1
ATOM 642 C C . ASP A 1 88 ? 1.933 4.457 -7.075 1.00 94.00 88 ASP A C 1
ATOM 644 O O . ASP A 1 88 ? 0.771 4.070 -6.933 1.00 94.00 88 ASP A O 1
ATOM 648 N N . TYR A 1 89 ? 2.669 4.779 -6.014 1.00 94.31 89 TYR A N 1
ATOM 649 C CA . TYR A 1 89 ? 2.184 4.696 -4.638 1.00 94.31 89 TYR A CA 1
ATOM 650 C C . TYR A 1 89 ? 0.930 5.551 -4.304 1.00 94.31 89 TYR A C 1
ATOM 652 O O . TYR A 1 89 ? 0.092 5.075 -3.533 1.00 94.31 89 TYR A O 1
ATOM 660 N N . PRO A 1 90 ? 0.737 6.796 -4.796 1.00 94.31 90 PRO A N 1
ATOM 661 C CA . PRO A 1 90 ? -0.534 7.512 -4.635 1.00 94.31 90 PRO A CA 1
ATOM 662 C C . PRO A 1 90 ? -1.726 6.762 -5.239 1.00 94.31 90 PRO A C 1
ATOM 664 O O . PRO A 1 90 ? -2.760 6.663 -4.584 1.00 94.31 90 PRO A O 1
ATOM 667 N N . GLU A 1 91 ? -1.577 6.172 -6.426 1.00 94.62 91 GLU A N 1
ATOM 668 C CA . GLU A 1 91 ? -2.647 5.406 -7.076 1.00 94.62 91 GLU A CA 1
ATOM 669 C C . GLU A 1 91 ? -3.029 4.165 -6.266 1.00 94.62 91 GLU A C 1
ATOM 671 O O . GLU A 1 91 ? -4.218 3.880 -6.104 1.00 94.62 91 GLU A O 1
ATOM 676 N N . LEU A 1 92 ? -2.039 3.483 -5.669 1.00 94.75 92 LEU A N 1
ATOM 677 C CA . LEU A 1 92 ? -2.276 2.370 -4.740 1.00 94.75 92 LEU A CA 1
ATOM 678 C C . LEU A 1 92 ? -3.207 2.771 -3.597 1.00 94.75 92 LEU A C 1
ATOM 680 O O . LEU A 1 92 ? -4.031 2.003 -3.110 1.00 94.75 92 LEU A O 1
ATOM 684 N N . VAL A 1 93 ? -3.055 4.004 -3.148 1.00 95.75 93 VAL A N 1
ATOM 685 C CA . VAL A 1 93 ? -3.705 4.502 -1.948 1.00 95.75 93 VAL A CA 1
ATOM 686 C C . VAL A 1 93 ? -5.096 5.000 -2.256 1.00 95.75 93 VAL A C 1
ATOM 688 O O . VAL A 1 93 ? -5.999 4.775 -1.451 1.00 95.75 93 VAL A O 1
ATOM 691 N N . GLU A 1 94 ? -5.279 5.641 -3.406 1.00 94.56 94 GLU A N 1
ATOM 692 C CA . GLU A 1 94 ? -6.616 5.933 -3.904 1.00 94.56 94 GLU A CA 1
ATOM 693 C C . GLU A 1 94 ? -7.391 4.636 -4.145 1.00 94.56 94 GLU A C 1
ATOM 695 O O . GLU A 1 94 ? -8.540 4.556 -3.732 1.00 94.56 94 GLU A O 1
ATOM 700 N N . ALA A 1 95 ? -6.756 3.580 -4.673 1.00 94.00 95 ALA A N 1
ATOM 701 C CA . ALA A 1 95 ? -7.397 2.270 -4.804 1.00 94.00 95 ALA A CA 1
ATOM 702 C C . ALA A 1 95 ? -7.845 1.696 -3.444 1.00 94.00 95 ALA A C 1
ATOM 704 O O . ALA A 1 95 ? -8.937 1.144 -3.330 1.00 94.00 95 ALA A O 1
ATOM 705 N N . PHE A 1 96 ? -7.051 1.867 -2.381 1.00 95.44 96 PHE A N 1
ATOM 706 C CA . PHE A 1 96 ? -7.464 1.464 -1.029 1.00 95.44 96 PHE A CA 1
ATOM 707 C C . PHE A 1 96 ? -8.620 2.304 -0.476 1.00 95.44 96 PHE A C 1
ATOM 709 O O . PHE A 1 96 ? -9.463 1.773 0.243 1.00 95.44 96 PHE A O 1
ATOM 716 N N . ARG A 1 97 ? -8.676 3.605 -0.781 1.00 95.69 97 ARG A N 1
ATOM 717 C CA . ARG A 1 97 ? -9.787 4.476 -0.360 1.00 95.69 97 ARG A CA 1
ATOM 718 C C . ARG A 1 97 ? -11.073 4.142 -1.095 1.00 95.69 97 ARG A C 1
ATOM 720 O O . ARG A 1 97 ? -12.080 3.928 -0.442 1.00 95.69 97 ARG A O 1
ATOM 727 N N . GLU A 1 98 ? -10.996 4.040 -2.417 1.00 93.50 98 GLU A N 1
ATOM 728 C CA . GLU A 1 98 ? -12.095 3.617 -3.284 1.00 93.50 98 GLU A CA 1
ATOM 729 C C . GLU A 1 98 ? -12.677 2.297 -2.773 1.00 93.50 98 GLU A C 1
ATOM 731 O O . GLU A 1 98 ? -13.880 2.182 -2.571 1.00 93.50 98 GLU A O 1
ATOM 736 N N . ARG A 1 99 ? -11.806 1.352 -2.406 1.00 93.50 99 ARG A N 1
ATOM 737 C CA . ARG A 1 99 ? -12.220 0.084 -1.812 1.00 93.50 99 ARG A CA 1
ATOM 738 C C . ARG A 1 99 ? -12.916 0.212 -0.459 1.00 93.50 99 ARG A C 1
ATOM 740 O O . ARG A 1 99 ? -13.904 -0.475 -0.215 1.00 93.50 99 ARG A O 1
ATOM 747 N N . LEU A 1 100 ? -12.390 1.039 0.441 1.00 94.44 100 LEU A N 1
ATOM 748 C CA . LEU A 1 100 ? -13.037 1.291 1.730 1.00 94.44 100 LEU A CA 1
ATOM 749 C C . LEU A 1 100 ? -14.424 1.905 1.542 1.00 94.44 100 LEU A C 1
ATOM 751 O O . LEU A 1 100 ? -15.370 1.484 2.206 1.00 94.44 100 LEU A O 1
ATOM 755 N N . ASP A 1 101 ? -14.533 2.855 0.615 1.00 94.38 101 ASP A N 1
ATOM 756 C CA . ASP A 1 101 ? -15.779 3.537 0.286 1.00 94.38 101 ASP A CA 1
ATOM 757 C C . ASP A 1 101 ? -16.785 2.558 -0.358 1.00 94.38 101 ASP A C 1
ATOM 759 O O . ASP A 1 101 ? -17.959 2.555 0.012 1.00 94.38 101 ASP A O 1
ATOM 763 N N . GLU A 1 102 ? -16.332 1.659 -1.242 1.00 92.06 102 GLU A N 1
ATOM 764 C CA . GLU A 1 102 ? -17.137 0.562 -1.808 1.00 92.06 102 GLU A CA 1
ATOM 765 C C . GLU A 1 102 ? -17.697 -0.373 -0.730 1.00 92.06 102 GLU A C 1
ATOM 767 O O . GLU A 1 102 ? -18.862 -0.772 -0.800 1.00 92.06 102 GLU A O 1
ATOM 772 N N . MET A 1 103 ? -16.865 -0.731 0.254 1.00 92.94 103 MET A N 1
ATOM 773 C CA . MET A 1 103 ? -17.241 -1.607 1.367 1.00 92.94 103 MET A CA 1
ATOM 774 C C . MET A 1 103 ? -18.065 -0.885 2.442 1.00 92.94 103 MET A C 1
ATOM 776 O O . MET A 1 103 ? -18.590 -1.542 3.338 1.00 92.94 103 MET A O 1
ATOM 780 N N . GLY A 1 104 ? -18.177 0.447 2.379 1.00 94.50 104 GLY A N 1
ATOM 781 C CA . GLY A 1 104 ? -18.819 1.255 3.417 1.00 94.50 104 GLY A CA 1
ATOM 782 C C . GLY A 1 104 ? -18.094 1.192 4.766 1.00 94.50 104 GLY A C 1
ATOM 783 O O . GLY A 1 104 ? -18.713 1.414 5.804 1.00 94.50 104 GLY A O 1
ATOM 784 N N . MET A 1 105 ? -16.800 0.865 4.759 1.00 95.44 105 MET A N 1
ATOM 785 C CA . MET A 1 105 ? -16.027 0.581 5.963 1.00 95.44 105 MET A CA 1
ATOM 786 C C . MET A 1 105 ? -15.305 1.838 6.449 1.00 95.44 105 MET A C 1
ATOM 788 O O . MET A 1 105 ? -14.695 2.579 5.672 1.00 95.44 105 MET A O 1
ATOM 792 N N . THR A 1 106 ? -15.331 2.092 7.757 1.00 96.94 106 THR A N 1
ATOM 793 C CA . THR A 1 106 ? -14.597 3.241 8.306 1.00 96.94 106 THR A CA 1
ATOM 794 C C . THR A 1 106 ? -13.100 2.942 8.416 1.00 96.94 106 THR A C 1
ATOM 796 O O . THR A 1 106 ? -12.669 1.797 8.525 1.00 96.94 106 THR A O 1
ATOM 799 N N . ARG A 1 107 ? -12.262 3.985 8.469 1.00 96.56 107 ARG A N 1
ATOM 800 C CA . ARG A 1 107 ? -10.812 3.803 8.690 1.00 96.56 107 ARG A CA 1
ATOM 801 C C . ARG A 1 107 ? -10.493 3.180 10.053 1.00 96.56 107 ARG A C 1
ATOM 803 O O . ARG A 1 107 ? -9.510 2.465 10.168 1.00 96.56 107 ARG A O 1
ATOM 810 N N . GLN A 1 108 ? -11.301 3.465 11.074 1.00 97.31 108 GLN A N 1
ATOM 811 C CA . GLN A 1 108 ? -11.131 2.867 12.400 1.00 97.31 108 GLN A CA 1
ATOM 812 C C . GLN A 1 108 ? -11.470 1.373 12.378 1.00 97.31 108 GLN A C 1
ATOM 814 O O . GLN A 1 108 ? -10.785 0.572 13.003 1.00 97.31 108 GLN A O 1
ATOM 819 N N . GLU A 1 109 ? -12.498 0.995 11.624 1.00 97.62 109 GLU A N 1
ATOM 820 C CA . GLU A 1 109 ? -12.858 -0.405 11.426 1.00 97.62 109 GLU A CA 1
ATOM 821 C C . GLU A 1 109 ? -11.785 -1.156 10.634 1.00 97.62 109 GLU A C 1
ATOM 823 O O . GLU A 1 109 ? -11.422 -2.263 11.016 1.00 97.62 109 GLU A O 1
ATOM 828 N N . LEU A 1 110 ? -11.178 -0.522 9.625 1.00 97.75 110 LEU A N 1
ATOM 829 C CA . LEU A 1 110 ? -10.001 -1.075 8.953 1.00 97.75 110 LEU A CA 1
ATOM 830 C C . LEU A 1 110 ? -8.850 -1.344 9.934 1.00 97.75 110 LEU A C 1
ATOM 832 O O . LEU A 1 110 ? -8.243 -2.409 9.863 1.00 97.75 110 LEU A O 1
ATOM 836 N N . ASP A 1 111 ? -8.542 -0.401 10.834 1.00 97.81 111 ASP A N 1
ATOM 837 C CA . ASP A 1 111 ? -7.498 -0.602 11.848 1.00 97.81 111 ASP A CA 1
ATOM 838 C C . ASP A 1 111 ? -7.813 -1.829 12.717 1.00 97.81 111 ASP A C 1
ATOM 840 O O . ASP A 1 111 ? -6.944 -2.677 12.921 1.00 97.81 111 ASP A O 1
ATOM 844 N N . HIS A 1 112 ? -9.071 -1.976 13.143 1.00 98.00 112 HIS A N 1
ATOM 845 C CA . HIS A 1 112 ? -9.509 -3.129 13.924 1.00 98.00 112 HIS A CA 1
ATOM 846 C C . HIS A 1 112 ? -9.375 -4.449 13.146 1.00 98.00 112 HIS A C 1
ATOM 848 O O . HIS A 1 112 ? -8.784 -5.396 13.669 1.00 98.00 112 HIS A O 1
ATOM 854 N N . GLN A 1 113 ? -9.885 -4.515 11.913 1.00 97.75 113 GLN A N 1
ATOM 855 C CA . GLN A 1 113 ? -9.860 -5.729 11.086 1.00 97.75 113 GLN A CA 1
ATOM 856 C C . GLN A 1 113 ? -8.432 -6.135 10.696 1.00 97.75 113 GLN A C 1
ATOM 858 O O . GLN A 1 113 ? -8.110 -7.319 10.636 1.00 97.75 113 GLN A O 1
ATOM 863 N N . ALA A 1 114 ? -7.548 -5.160 10.471 1.00 97.38 114 ALA A N 1
ATOM 864 C CA . ALA A 1 114 ? -6.145 -5.399 10.146 1.00 97.38 114 ALA A CA 1
ATOM 865 C C . ALA A 1 114 ? -5.257 -5.640 11.385 1.00 97.38 114 ALA A C 1
ATOM 867 O O . ALA A 1 114 ? -4.058 -5.878 11.233 1.00 97.38 114 ALA A O 1
ATOM 868 N N . GLY A 1 115 ? -5.795 -5.544 12.608 1.00 97.69 115 GLY A N 1
ATOM 869 C CA . GLY A 1 115 ? -5.009 -5.652 13.843 1.00 97.69 115 GLY A CA 1
ATOM 870 C C . GLY A 1 115 ? -3.961 -4.542 13.992 1.00 97.69 115 GLY A C 1
ATOM 871 O O . GLY A 1 115 ? -2.878 -4.765 14.539 1.00 97.69 115 GLY A O 1
ATOM 872 N N . LEU A 1 116 ? -4.245 -3.356 13.452 1.00 97.44 116 LEU A N 1
ATOM 873 C CA . LEU A 1 116 ? -3.367 -2.192 13.503 1.00 97.44 116 LEU A CA 1
ATOM 874 C C . LEU A 1 116 ? -3.705 -1.305 14.710 1.00 97.44 116 LEU A C 1
ATOM 876 O O . LEU A 1 116 ? -4.826 -1.330 15.210 1.00 97.44 116 LEU A O 1
ATOM 880 N N . PRO A 1 117 ? -2.751 -0.481 15.181 1.00 97.00 117 PRO A N 1
ATOM 881 C CA . PRO A 1 117 ? -3.036 0.502 16.217 1.00 97.00 117 PRO A CA 1
ATOM 882 C C . PRO A 1 117 ? -4.113 1.497 15.776 1.00 97.00 117 PRO A C 1
ATOM 884 O O . PRO A 1 117 ? -4.123 1.928 14.621 1.00 97.00 117 PRO A O 1
ATOM 887 N N . ASP A 1 118 ? -4.935 1.953 16.718 1.00 96.69 118 ASP A N 1
ATOM 888 C CA . ASP A 1 118 ? -5.986 2.931 16.442 1.00 96.69 118 ASP A CA 1
ATOM 889 C C . ASP A 1 118 ? -5.465 4.180 15.715 1.00 96.69 118 ASP A C 1
ATOM 891 O O . ASP A 1 118 ? -4.428 4.769 16.056 1.00 96.69 118 ASP A O 1
ATOM 895 N N . ARG A 1 119 ? -6.249 4.637 14.730 1.00 95.88 119 ARG A N 1
ATOM 896 C CA . ARG A 1 119 ? -5.978 5.814 13.888 1.00 95.88 119 ARG A CA 1
ATOM 897 C C . ARG A 1 119 ? -4.750 5.653 12.990 1.00 95.88 119 ARG A C 1
ATOM 899 O O . ARG A 1 119 ? -4.300 6.648 12.406 1.00 95.88 119 ARG A O 1
ATOM 906 N N . TYR A 1 120 ? -4.191 4.452 12.855 1.00 96.81 120 TYR A N 1
ATOM 907 C CA . TYR A 1 120 ? -3.092 4.209 11.932 1.00 96.81 120 TYR A CA 1
ATOM 908 C C . TYR A 1 120 ? -3.557 4.419 10.487 1.00 96.81 120 TYR A C 1
ATOM 910 O O . TYR A 1 120 ? -2.949 5.229 9.779 1.00 96.81 120 TYR A O 1
ATOM 918 N N . ALA A 1 121 ? -4.691 3.831 10.094 1.00 96.75 121 ALA A N 1
ATOM 919 C CA . ALA A 1 121 ? -5.346 4.017 8.801 1.00 96.75 121 ALA A CA 1
ATOM 920 C C . ALA A 1 121 ? -5.639 5.492 8.505 1.00 96.75 121 ALA A C 1
ATOM 922 O O . ALA A 1 121 ? -5.518 5.943 7.368 1.00 96.75 121 ALA A O 1
ATOM 923 N N . GLY A 1 122 ? -5.951 6.293 9.526 1.00 96.25 122 GLY A N 1
ATOM 924 C CA . GLY A 1 122 ? -6.110 7.742 9.383 1.00 96.25 122 GLY A CA 1
ATOM 925 C C . GLY A 1 122 ? -4.831 8.454 8.924 1.00 96.25 122 GLY A C 1
ATOM 926 O O . GLY A 1 122 ? -4.894 9.345 8.078 1.00 96.25 122 GLY A O 1
ATOM 927 N N . LYS A 1 123 ? -3.662 8.036 9.425 1.00 96.44 123 LYS A N 1
ATOM 928 C CA . LYS A 1 123 ? -2.356 8.631 9.080 1.00 96.44 123 LYS A CA 1
ATOM 929 C C . LYS A 1 123 ? -1.881 8.235 7.685 1.00 96.44 123 LYS A C 1
ATOM 931 O O . LYS A 1 123 ? -1.220 9.040 7.026 1.00 96.44 123 LYS A O 1
ATOM 936 N N . ILE A 1 124 ? -2.204 7.009 7.261 1.00 96.56 124 ILE A N 1
ATOM 937 C CA . ILE A 1 124 ? -1.830 6.483 5.944 1.00 96.56 124 ILE A CA 1
ATOM 938 C C . ILE A 1 124 ? -2.843 6.858 4.860 1.00 96.56 124 ILE A C 1
ATOM 940 O O . ILE A 1 124 ? -2.431 7.270 3.788 1.00 96.56 124 ILE A O 1
ATOM 944 N N . LEU A 1 125 ? -4.151 6.769 5.093 1.00 96.06 125 LEU A N 1
ATOM 945 C CA . LEU A 1 125 ? -5.184 6.982 4.070 1.00 96.06 125 LEU A CA 1
ATOM 946 C C . LEU A 1 125 ? -5.862 8.353 4.176 1.00 96.06 125 LEU A C 1
ATOM 948 O O . LEU A 1 125 ? -6.707 8.670 3.348 1.00 96.06 125 LEU A O 1
ATOM 952 N N . GLY A 1 126 ? -5.524 9.197 5.152 1.00 94.00 126 GLY A N 1
ATOM 953 C CA . GLY A 1 126 ? -6.047 10.565 5.233 1.00 94.00 126 GLY A CA 1
ATOM 954 C C . GLY A 1 126 ? -5.608 11.446 4.055 1.00 94.00 126 GLY A C 1
ATOM 955 O O . GLY A 1 126 ? -4.562 11.197 3.457 1.00 94.00 126 GLY A O 1
ATOM 956 N N . ARG A 1 127 ? -6.401 12.478 3.717 1.00 90.56 127 ARG A N 1
ATOM 957 C CA . ARG A 1 127 ? -6.092 13.445 2.638 1.00 90.56 127 ARG A CA 1
ATOM 958 C C . ARG A 1 127 ? -4.761 14.168 2.878 1.00 90.56 127 ARG A C 1
ATOM 960 O O . ARG A 1 127 ? -3.931 14.231 1.984 1.00 90.56 127 ARG A O 1
ATOM 967 N N . GLY A 1 128 ? -4.532 14.632 4.107 1.00 89.38 128 GLY A N 1
ATOM 968 C CA . GLY A 1 128 ? -3.243 15.154 4.572 1.00 89.38 128 GLY A CA 1
ATOM 969 C C . GLY A 1 128 ? -2.366 14.035 5.119 1.00 89.38 128 GLY A C 1
ATOM 970 O O . GLY A 1 128 ? -2.088 14.002 6.315 1.00 89.38 128 GLY A O 1
ATOM 971 N N . ARG A 1 129 ? -2.023 13.059 4.276 1.00 88.25 129 ARG A N 1
ATOM 972 C CA . ARG A 1 129 ? -1.213 11.901 4.664 1.00 88.25 129 ARG A CA 1
ATOM 973 C C . ARG A 1 129 ? 0.057 12.349 5.389 1.00 88.25 129 ARG A C 1
ATOM 975 O O . ARG A 1 129 ? 0.890 13.039 4.814 1.00 88.25 129 ARG A O 1
ATOM 982 N N . VAL A 1 130 ? 0.233 11.868 6.617 1.00 93.12 130 VAL A N 1
ATOM 983 C CA . VAL A 1 130 ? 1.433 12.137 7.430 1.00 93.12 130 VAL A CA 1
ATOM 984 C C . VAL A 1 130 ? 2.421 10.969 7.353 1.00 93.12 130 VAL A C 1
ATOM 986 O O . VAL A 1 130 ? 3.593 11.120 7.682 1.00 93.12 130 VAL A O 1
ATOM 989 N N . ARG A 1 131 ? 1.967 9.777 6.927 1.00 94.50 131 ARG A N 1
ATOM 990 C CA . ARG A 1 131 ? 2.789 8.559 6.930 1.00 94.50 131 ARG A CA 1
ATOM 991 C C . ARG A 1 131 ? 2.604 7.705 5.675 1.00 94.50 131 ARG A C 1
ATOM 993 O O . ARG A 1 131 ? 1.493 7.557 5.174 1.00 94.50 131 ARG A O 1
ATOM 1000 N N . ALA A 1 132 ? 3.692 7.091 5.211 1.00 96.00 132 ALA A N 1
ATOM 1001 C CA . ALA A 1 132 ? 3.653 6.040 4.197 1.00 96.00 132 ALA A CA 1
ATOM 1002 C C . ALA A 1 132 ? 3.293 4.670 4.803 1.00 96.00 132 ALA A C 1
ATOM 1004 O O . ALA A 1 132 ? 3.528 4.408 5.987 1.00 96.00 132 ALA A O 1
ATOM 1005 N N . LEU A 1 133 ? 2.725 3.795 3.978 1.00 95.38 133 LEU A N 1
ATOM 1006 C CA . LEU A 1 133 ? 2.426 2.414 4.316 1.00 95.38 133 LEU A CA 1
ATOM 1007 C C . LEU A 1 133 ? 3.749 1.666 4.506 1.00 95.38 133 LEU A C 1
ATOM 1009 O O . LEU A 1 133 ? 4.618 1.699 3.637 1.00 95.38 133 LEU A O 1
ATOM 1013 N N . GLY A 1 134 ? 3.924 1.023 5.656 1.00 94.81 134 GLY A N 1
ATOM 1014 C CA . GLY A 1 134 ? 5.122 0.235 5.926 1.00 94.81 134 GLY A CA 1
ATOM 1015 C C . GLY A 1 134 ? 4.964 -1.199 5.429 1.00 94.81 134 GLY A C 1
ATOM 1016 O O . GLY A 1 134 ? 3.855 -1.720 5.380 1.00 94.81 134 GLY A O 1
ATOM 1017 N N . LEU A 1 135 ? 6.076 -1.887 5.166 1.00 95.00 135 LEU A N 1
ATOM 1018 C CA . LEU A 1 135 ? 6.055 -3.304 4.767 1.00 95.00 135 LEU A CA 1
ATOM 1019 C C . LEU A 1 135 ? 5.344 -4.201 5.797 1.00 95.00 135 LEU A C 1
ATOM 1021 O O . LEU A 1 135 ? 4.636 -5.128 5.424 1.00 95.00 135 LEU A O 1
ATOM 1025 N N . ARG A 1 136 ? 5.477 -3.886 7.095 1.00 96.00 136 ARG A N 1
ATOM 1026 C CA . ARG A 1 136 ? 4.802 -4.622 8.179 1.00 96.00 136 ARG A CA 1
ATOM 1027 C C . ARG A 1 136 ? 3.285 -4.425 8.203 1.00 96.00 136 ARG A C 1
ATOM 1029 O O . ARG A 1 136 ? 2.583 -5.315 8.658 1.00 96.00 136 ARG A O 1
ATOM 1036 N N . SER A 1 137 ? 2.789 -3.272 7.753 1.00 96.31 137 SER A N 1
ATOM 1037 C CA . SER A 1 137 ? 1.352 -2.973 7.720 1.00 96.31 137 SER A CA 1
ATOM 1038 C C . SER A 1 137 ? 0.712 -3.275 6.368 1.00 96.31 137 SER A C 1
ATOM 1040 O O . SER A 1 137 ? -0.498 -3.454 6.313 1.00 96.31 137 SER A O 1
ATOM 1042 N N . LEU A 1 138 ? 1.501 -3.402 5.296 1.00 96.88 138 LEU A N 1
ATOM 1043 C CA . LEU A 1 138 ? 1.000 -3.711 3.958 1.00 96.88 138 LEU A CA 1
ATOM 1044 C C . LEU A 1 138 ? 0.208 -5.021 3.917 1.00 96.88 138 LEU A C 1
ATOM 1046 O O . LEU A 1 138 ? -0.933 -5.017 3.471 1.00 96.88 138 LEU A O 1
ATOM 1050 N N . GLY A 1 139 ? 0.784 -6.117 4.417 1.00 96.75 139 GLY A N 1
ATOM 1051 C CA . GLY A 1 139 ? 0.122 -7.427 4.433 1.00 96.75 139 GLY A CA 1
ATOM 1052 C C . GLY A 1 139 ? -1.230 -7.412 5.161 1.00 96.75 139 GLY A C 1
ATOM 1053 O O . GLY A 1 139 ? -2.234 -7.772 4.547 1.00 96.75 139 GLY A O 1
ATOM 1054 N N . PRO A 1 140 ? -1.294 -6.946 6.423 1.00 97.44 140 PRO A N 1
ATOM 1055 C CA . PRO A 1 140 ? -2.553 -6.852 7.160 1.00 97.44 140 PRO A CA 1
ATOM 1056 C C . PRO A 1 140 ? -3.606 -5.959 6.492 1.00 97.44 140 PRO A C 1
ATOM 1058 O O . PRO A 1 140 ? -4.772 -6.339 6.436 1.00 97.44 140 PRO A O 1
ATOM 1061 N N . VAL A 1 141 ? -3.211 -4.806 5.932 1.00 97.12 141 VAL A N 1
ATOM 1062 C CA . VAL A 1 141 ? -4.143 -3.918 5.209 1.00 97.12 141 VAL A CA 1
ATOM 1063 C C . VAL A 1 141 ? -4.703 -4.602 3.961 1.00 97.12 141 VAL A C 1
ATOM 1065 O O . VAL A 1 141 ? -5.906 -4.540 3.725 1.00 97.12 141 VAL A O 1
ATOM 1068 N N . LEU A 1 142 ? -3.858 -5.279 3.176 1.00 96.81 142 LEU A N 1
ATOM 1069 C CA . LEU A 1 142 ? -4.308 -6.038 2.005 1.00 96.81 142 LEU A CA 1
ATOM 1070 C C . LEU A 1 142 ? -5.278 -7.153 2.406 1.00 96.81 142 LEU A C 1
ATOM 1072 O O . LEU A 1 142 ? -6.316 -7.304 1.769 1.00 96.81 142 LEU A O 1
ATOM 1076 N N . GLY A 1 143 ? -4.971 -7.884 3.481 1.00 96.44 143 GLY A N 1
ATOM 1077 C CA . GLY A 1 143 ? -5.839 -8.931 4.016 1.00 96.44 143 GLY A CA 1
ATOM 1078 C C . GLY A 1 143 ? -7.207 -8.398 4.442 1.00 96.44 143 GLY A C 1
ATOM 1079 O O . GLY A 1 143 ? -8.224 -8.954 4.040 1.00 96.44 143 GLY A O 1
ATOM 1080 N N . ALA A 1 144 ? -7.236 -7.284 5.178 1.00 96.75 144 ALA A N 1
ATOM 1081 C CA . ALA A 1 144 ? -8.478 -6.667 5.642 1.00 96.75 144 ALA A CA 1
ATOM 1082 C C . ALA A 1 144 ? -9.341 -6.103 4.496 1.00 96.75 144 ALA A C 1
ATOM 1084 O O . ALA A 1 144 ? -10.565 -6.171 4.557 1.00 96.75 144 ALA A O 1
ATOM 1085 N N . LEU A 1 145 ? -8.720 -5.580 3.432 1.00 94.94 145 LEU A N 1
ATOM 1086 C CA . LEU A 1 145 ? -9.427 -5.070 2.245 1.00 94.94 145 LEU A CA 1
ATOM 1087 C C . LEU A 1 145 ? -9.784 -6.162 1.219 1.00 94.94 145 LEU A C 1
ATOM 1089 O O . LEU A 1 145 ? -10.521 -5.899 0.261 1.00 94.94 145 LEU A O 1
ATOM 1093 N N . GLY A 1 146 ? -9.261 -7.379 1.401 1.00 93.06 146 GLY A N 1
ATOM 1094 C CA . GLY A 1 146 ? -9.432 -8.497 0.473 1.00 93.06 146 GLY A CA 1
ATOM 1095 C C . GLY A 1 146 ? -8.628 -8.360 -0.823 1.00 93.06 146 GLY A C 1
ATOM 1096 O O . GLY A 1 146 ? -9.025 -8.908 -1.849 1.00 93.06 146 GLY A O 1
ATOM 1097 N N . PHE A 1 147 ? -7.516 -7.625 -0.803 1.00 93.12 147 PHE A N 1
ATOM 1098 C CA . PHE A 1 147 ? -6.636 -7.463 -1.957 1.00 93.12 147 PHE A CA 1
ATOM 1099 C C . PHE A 1 147 ? -5.513 -8.502 -1.992 1.00 93.12 147 PHE A C 1
ATOM 1101 O O . PHE A 1 147 ? -5.007 -8.960 -0.967 1.00 93.12 147 PHE A O 1
ATOM 1108 N N . ARG A 1 148 ? -5.057 -8.813 -3.207 1.00 91.88 148 ARG A N 1
ATOM 1109 C CA . ARG A 1 148 ? -3.789 -9.499 -3.471 1.00 91.88 148 ARG A CA 1
ATOM 1110 C C . ARG A 1 148 ? -2.959 -8.645 -4.421 1.00 91.88 148 ARG A C 1
ATOM 1112 O O . ARG A 1 148 ? -3.509 -8.020 -5.322 1.00 91.88 148 ARG A O 1
ATOM 1119 N N . LEU A 1 149 ? -1.646 -8.616 -4.209 1.00 92.19 149 LEU A N 1
ATOM 1120 C CA . LEU A 1 149 ? -0.714 -7.948 -5.114 1.00 92.19 149 LEU A CA 1
ATOM 1121 C C . LEU A 1 149 ? -0.169 -8.959 -6.117 1.00 92.19 149 LEU A C 1
ATOM 1123 O O . LEU A 1 149 ? 0.283 -10.036 -5.730 1.00 92.19 149 LEU A O 1
ATOM 1127 N N . LEU A 1 150 ? -0.195 -8.581 -7.390 1.00 91.44 150 LEU A N 1
ATOM 1128 C CA . LEU A 1 150 ? 0.455 -9.301 -8.473 1.00 91.44 150 LEU A CA 1
ATOM 1129 C C . LEU A 1 150 ? 1.621 -8.445 -8.966 1.00 91.44 150 LEU A C 1
ATOM 1131 O O . LEU A 1 150 ? 1.433 -7.266 -9.261 1.00 91.44 150 LEU A O 1
ATOM 1135 N N . LEU A 1 151 ? 2.815 -9.031 -9.038 1.00 90.00 151 LEU A N 1
ATOM 1136 C CA . LEU A 1 151 ? 3.964 -8.384 -9.658 1.00 90.00 151 LEU A CA 1
ATOM 1137 C C . LEU A 1 151 ? 3.998 -8.788 -11.130 1.00 90.00 151 LEU A C 1
ATOM 1139 O O . LEU A 1 151 ? 4.026 -9.977 -11.442 1.00 90.00 151 LEU A O 1
ATOM 1143 N N . ILE A 1 152 ? 3.959 -7.796 -12.011 1.00 92.50 152 ILE A N 1
ATOM 1144 C CA . ILE A 1 152 ? 4.009 -7.984 -13.459 1.00 92.50 152 ILE A CA 1
ATOM 1145 C C . ILE A 1 152 ? 5.271 -7.295 -13.959 1.00 92.50 152 ILE A C 1
ATOM 1147 O O . ILE A 1 152 ? 5.503 -6.126 -13.644 1.00 92.50 152 ILE A O 1
ATOM 1151 N N . ASP A 1 153 ? 6.072 -8.015 -14.737 1.00 93.38 153 ASP A N 1
ATOM 1152 C CA . ASP A 1 153 ? 7.260 -7.446 -15.359 1.00 93.38 153 ASP A CA 1
ATOM 1153 C C . ASP A 1 153 ? 6.866 -6.501 -16.500 1.00 93.38 153 ASP A C 1
ATOM 1155 O O . ASP A 1 153 ? 6.210 -6.894 -17.466 1.00 93.38 153 ASP A O 1
ATOM 1159 N N . ASP A 1 154 ? 7.323 -5.252 -16.421 1.00 94.94 154 ASP A N 1
ATOM 1160 C CA . ASP A 1 154 ? 7.306 -4.344 -17.564 1.00 94.94 154 ASP A CA 1
ATOM 1161 C C . ASP A 1 154 ? 8.479 -4.707 -18.483 1.00 94.94 154 ASP A C 1
ATOM 1163 O O . ASP A 1 154 ? 9.640 -4.359 -18.230 1.00 94.94 154 ASP A O 1
ATOM 1167 N N . THR A 1 155 ? 8.184 -5.429 -19.563 1.00 96.00 155 THR A N 1
ATOM 1168 C CA . THR A 1 155 ? 9.189 -5.900 -20.525 1.00 96.00 155 THR A CA 1
ATOM 1169 C C . THR A 1 155 ? 9.949 -4.749 -21.183 1.00 96.00 155 THR A C 1
ATOM 1171 O O . THR A 1 155 ? 11.144 -4.878 -21.458 1.00 96.00 155 THR A O 1
ATOM 1174 N N . ALA A 1 156 ? 9.295 -3.605 -21.407 1.00 95.25 156 ALA A N 1
ATOM 1175 C CA . ALA A 1 156 ? 9.914 -2.449 -22.041 1.00 95.25 156 ALA A CA 1
ATOM 1176 C C . ALA A 1 156 ? 10.907 -1.763 -21.094 1.00 95.25 156 ALA A C 1
ATOM 1178 O O . ALA A 1 156 ? 12.020 -1.420 -21.502 1.00 95.25 156 ALA A O 1
ATOM 1179 N N . GLN A 1 157 ? 10.545 -1.589 -19.821 1.00 94.69 157 GLN A N 1
ATOM 1180 C CA . GLN A 1 157 ? 11.473 -1.056 -18.816 1.00 94.69 157 GLN A CA 1
ATOM 1181 C C . GLN A 1 157 ? 12.597 -2.040 -18.508 1.00 94.69 157 GLN A C 1
ATOM 1183 O O . GLN A 1 157 ? 13.756 -1.640 -18.393 1.00 94.69 157 GLN A O 1
ATOM 1188 N N . THR A 1 158 ? 12.289 -3.334 -18.472 1.00 96.06 158 THR A N 1
ATOM 1189 C CA . THR A 1 158 ? 13.283 -4.391 -18.272 1.00 96.06 158 THR A CA 1
ATOM 1190 C C . THR A 1 158 ? 14.339 -4.366 -19.375 1.00 96.06 158 THR A C 1
ATOM 1192 O O . THR A 1 158 ? 15.532 -4.390 -19.073 1.00 96.06 158 THR A O 1
ATOM 1195 N N . ALA A 1 159 ? 13.939 -4.211 -20.642 1.00 96.69 159 ALA A N 1
ATOM 1196 C CA . ALA A 1 159 ? 14.872 -4.066 -21.760 1.00 96.69 159 ALA A CA 1
ATOM 1197 C C . ALA A 1 159 ? 15.799 -2.847 -21.593 1.00 96.69 159 ALA A C 1
ATOM 1199 O O . ALA A 1 159 ? 17.011 -2.955 -21.790 1.00 96.69 159 ALA A O 1
ATOM 1200 N N . LYS A 1 160 ? 15.262 -1.699 -21.154 1.00 97.56 160 LYS A N 1
ATOM 1201 C CA . LYS A 1 160 ? 16.058 -0.486 -20.883 1.00 97.56 160 LYS A CA 1
ATOM 1202 C C . LYS A 1 160 ? 17.054 -0.689 -19.742 1.00 97.56 160 LYS A C 1
ATOM 1204 O O . LYS A 1 160 ? 18.190 -0.227 -19.837 1.00 97.56 160 LYS A O 1
ATOM 1209 N N . ILE A 1 161 ? 16.640 -1.367 -18.672 1.00 97.00 161 ILE A N 1
ATOM 1210 C CA . ILE A 1 161 ? 17.508 -1.680 -17.532 1.00 97.00 161 ILE A CA 1
ATOM 1211 C C . ILE A 1 161 ? 18.626 -2.625 -17.977 1.00 97.00 161 ILE A C 1
ATOM 1213 O O . ILE A 1 161 ? 19.791 -2.363 -17.686 1.00 97.00 161 ILE A O 1
ATOM 1217 N N . MET A 1 162 ? 18.300 -3.679 -18.730 1.00 95.50 162 MET A N 1
ATOM 1218 C CA . MET A 1 162 ? 19.286 -4.643 -19.224 1.00 95.50 162 MET A CA 1
ATOM 1219 C C . MET A 1 162 ? 20.300 -4.003 -20.174 1.00 95.50 162 MET A C 1
ATOM 1221 O O . MET A 1 162 ? 21.482 -4.314 -20.075 1.00 95.50 162 MET A O 1
ATOM 1225 N N . ALA A 1 163 ? 19.880 -3.054 -21.014 1.00 97.06 163 ALA A N 1
ATOM 1226 C CA . ALA A 1 163 ? 20.786 -2.315 -21.894 1.00 97.06 163 ALA A CA 1
ATOM 1227 C C . ALA A 1 163 ? 21.804 -1.439 -21.136 1.00 97.06 163 ALA A C 1
ATOM 1229 O O . ALA A 1 163 ? 22.887 -1.170 -21.645 1.00 97.06 163 ALA A O 1
ATOM 1230 N N . ARG A 1 164 ? 21.466 -0.978 -19.923 1.00 96.81 164 ARG A N 1
ATOM 1231 C CA . ARG A 1 164 ? 22.320 -0.098 -19.098 1.00 96.81 164 ARG A CA 1
ATOM 1232 C C . ARG A 1 164 ? 23.098 -0.843 -18.018 1.00 96.81 164 ARG A C 1
ATOM 1234 O O . ARG A 1 164 ? 23.963 -0.262 -17.365 1.00 96.81 164 ARG A O 1
ATOM 1241 N N . ARG A 1 165 ? 22.750 -2.103 -17.769 1.00 96.12 165 ARG A N 1
ATOM 1242 C CA . ARG A 1 165 ? 23.303 -2.890 -16.674 1.00 96.12 165 ARG A CA 1
ATOM 1243 C C . ARG A 1 165 ? 24.772 -3.211 -16.944 1.00 96.12 165 ARG A C 1
ATOM 1245 O O . ARG A 1 165 ? 25.102 -3.846 -17.939 1.00 96.12 165 ARG A O 1
ATOM 1252 N N . GLN A 1 166 ? 25.638 -2.878 -15.992 1.00 95.25 166 GLN A N 1
ATOM 1253 C CA . GLN A 1 166 ? 27.005 -3.390 -15.980 1.00 95.25 166 GLN A CA 1
ATOM 1254 C C . GLN A 1 166 ? 27.028 -4.843 -15.471 1.00 95.25 166 GLN A C 1
ATOM 1256 O O . GLN A 1 166 ? 26.298 -5.178 -14.523 1.00 95.25 166 GLN A O 1
ATOM 1261 N N . PRO A 1 167 ? 27.833 -5.730 -16.084 1.00 89.69 167 PRO A N 1
ATOM 1262 C CA . PRO A 1 167 ? 28.027 -7.083 -15.584 1.00 89.69 167 PRO A CA 1
ATOM 1263 C C . PRO A 1 167 ? 28.495 -7.068 -14.128 1.00 89.69 167 PRO A C 1
ATOM 1265 O O . PRO A 1 167 ? 29.305 -6.242 -13.717 1.00 89.69 167 PRO A O 1
ATOM 1268 N N . ARG A 1 168 ? 27.967 -7.992 -13.325 1.00 90.38 168 ARG A N 1
ATOM 1269 C CA . ARG A 1 168 ? 28.353 -8.110 -11.919 1.00 90.38 168 ARG A CA 1
ATOM 1270 C C . ARG A 1 168 ? 29.692 -8.842 -11.842 1.00 90.38 168 ARG A C 1
ATOM 1272 O O . ARG A 1 168 ? 29.754 -9.993 -12.255 1.00 90.38 168 ARG A O 1
ATOM 1279 N N . GLU A 1 169 ? 30.715 -8.214 -11.266 1.00 92.69 169 GLU A N 1
ATOM 1280 C CA . GLU A 1 169 ? 32.044 -8.831 -11.094 1.00 92.69 169 GLU A CA 1
ATOM 1281 C C . GLU A 1 169 ? 31.998 -10.078 -10.205 1.00 92.69 169 GLU A C 1
ATOM 1283 O O . GLU A 1 169 ? 32.652 -11.085 -10.467 1.00 92.69 169 GLU A O 1
ATOM 1288 N N . ARG A 1 170 ? 31.187 -10.033 -9.142 1.00 93.12 170 ARG A N 1
ATOM 1289 C CA . ARG A 1 170 ? 31.029 -11.170 -8.239 1.00 93.12 170 ARG A CA 1
ATOM 1290 C C . ARG A 1 170 ? 30.036 -12.177 -8.828 1.00 93.12 170 ARG A C 1
ATOM 1292 O O . ARG A 1 170 ? 28.893 -11.781 -9.092 1.00 93.12 170 ARG A O 1
ATOM 1299 N N . PRO A 1 171 ? 30.400 -13.469 -8.939 1.00 84.25 171 PRO A N 1
ATOM 1300 C CA . PRO A 1 171 ? 29.471 -14.489 -9.395 1.00 84.25 171 PRO A CA 1
ATOM 1301 C C . PRO A 1 171 ? 28.244 -14.512 -8.485 1.00 84.25 171 PRO A C 1
ATOM 1303 O O . PRO A 1 171 ? 28.334 -14.386 -7.256 1.00 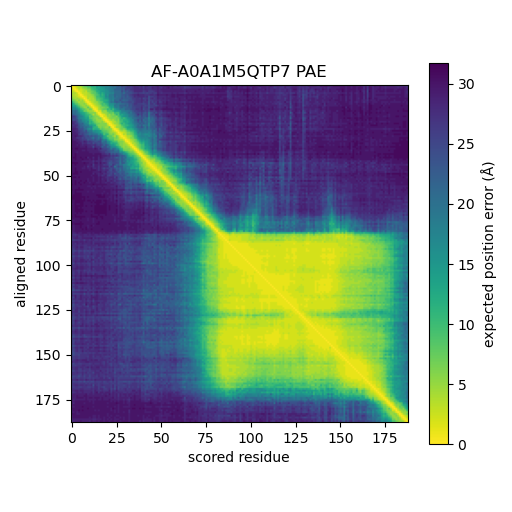84.25 171 PRO A O 1
ATOM 1306 N N . VAL A 1 172 ? 27.075 -14.635 -9.110 1.00 85.50 172 VAL A N 1
ATOM 1307 C CA . VAL A 1 172 ? 25.820 -14.822 -8.391 1.00 85.50 172 VAL A CA 1
ATOM 1308 C C . VAL A 1 172 ? 25.974 -16.099 -7.577 1.00 85.50 172 VAL A C 1
ATOM 1310 O O . VAL A 1 172 ? 26.316 -17.143 -8.129 1.00 85.50 172 VAL A O 1
ATOM 1313 N N . ARG A 1 173 ? 25.736 -16.020 -6.261 1.00 86.00 173 ARG A N 1
ATOM 1314 C CA . ARG A 1 173 ? 25.534 -17.229 -5.463 1.00 86.00 173 ARG A CA 1
ATOM 1315 C C . ARG A 1 173 ? 24.335 -17.923 -6.082 1.00 86.00 173 ARG A C 1
ATOM 1317 O O . ARG A 1 173 ? 23.216 -17.437 -5.923 1.00 86.00 173 ARG A O 1
ATOM 1324 N N . GLN A 1 174 ? 24.590 -18.979 -6.847 1.00 78.94 174 GLN A N 1
ATOM 1325 C CA . GLN A 1 174 ? 23.536 -19.826 -7.368 1.00 78.94 174 GLN A CA 1
ATOM 1326 C C . GLN A 1 174 ? 22.801 -20.335 -6.138 1.00 78.94 174 GLN A C 1
ATOM 1328 O O . GLN A 1 174 ? 23.331 -21.114 -5.349 1.00 78.94 174 GLN A O 1
ATOM 1333 N N . THR A 1 175 ? 21.624 -19.769 -5.896 1.00 70.56 175 THR A N 1
ATOM 1334 C CA . THR A 1 175 ? 20.713 -20.365 -4.931 1.00 70.56 175 THR A CA 1
ATOM 1335 C C . THR A 1 175 ? 20.282 -21.653 -5.620 1.00 70.56 175 THR A C 1
ATOM 1337 O O . THR A 1 175 ? 19.929 -21.562 -6.801 1.00 70.56 175 THR A O 1
ATOM 1340 N N . PRO A 1 176 ? 20.403 -22.837 -4.987 1.00 69.69 176 PRO A N 1
ATOM 1341 C CA . PRO A 1 176 ? 19.961 -24.070 -5.623 1.00 69.69 176 PRO A CA 1
ATOM 1342 C C . PRO A 1 176 ? 18.536 -23.823 -6.097 1.00 69.69 176 PRO A C 1
ATOM 1344 O O . PRO A 1 176 ? 17.714 -23.340 -5.314 1.00 69.69 176 PRO A O 1
ATOM 1347 N N . ALA A 1 177 ? 18.310 -24.003 -7.400 1.00 64.81 177 ALA A N 1
ATOM 1348 C CA . ALA A 1 177 ? 17.045 -23.676 -8.028 1.00 64.81 177 ALA A CA 1
ATOM 1349 C C . ALA A 1 177 ? 15.940 -24.304 -7.181 1.00 64.81 177 ALA A C 1
ATOM 1351 O O . ALA A 1 177 ? 15.913 -25.521 -7.003 1.00 64.81 177 ALA A O 1
ATOM 1352 N N . CYS A 1 178 ? 15.086 -23.466 -6.590 1.00 48.22 178 CYS A N 1
ATOM 1353 C CA . CYS A 1 178 ? 13.894 -23.959 -5.931 1.00 48.22 178 CYS A CA 1
ATOM 1354 C C . CYS A 1 178 ? 13.105 -24.637 -7.048 1.00 48.22 178 CYS A C 1
ATOM 1356 O O . CYS A 1 178 ? 12.622 -23.959 -7.956 1.00 48.22 178 CYS A O 1
ATOM 1358 N N . ALA A 1 179 ? 13.110 -25.969 -7.060 1.00 53.38 179 ALA A N 1
ATOM 1359 C CA . ALA A 1 179 ? 12.394 -26.775 -8.026 1.00 53.38 179 ALA A CA 1
ATOM 1360 C C . ALA A 1 179 ? 10.902 -26.548 -7.781 1.00 53.38 179 ALA A C 1
ATOM 1362 O O . ALA A 1 179 ? 10.254 -27.302 -7.062 1.00 53.38 179 ALA A O 1
ATOM 1363 N N . VAL A 1 180 ? 10.359 -25.461 -8.327 1.00 57.66 180 VAL A N 1
ATOM 1364 C CA . VAL A 1 180 ? 8.917 -25.275 -8.426 1.00 57.66 180 VAL A CA 1
ATOM 1365 C C . VAL A 1 180 ? 8.475 -26.276 -9.483 1.00 57.66 180 VAL A C 1
ATOM 1367 O O . VAL A 1 180 ? 8.496 -26.005 -10.681 1.00 57.66 180 VAL A O 1
ATOM 1370 N N . SER A 1 181 ? 8.189 -27.494 -9.030 1.00 51.97 181 SER A N 1
ATOM 1371 C CA . SER A 1 181 ? 7.594 -28.540 -9.842 1.00 51.97 181 SER A CA 1
ATOM 1372 C C . SER A 1 181 ? 6.295 -27.998 -10.423 1.00 51.97 181 SER A C 1
ATOM 1374 O O . SER A 1 181 ? 5.356 -27.705 -9.682 1.00 51.97 181 SER A O 1
ATOM 1376 N N . ALA A 1 182 ? 6.235 -27.888 -11.747 1.00 52.22 182 ALA A N 1
ATOM 1377 C CA . ALA A 1 182 ? 5.040 -27.567 -12.522 1.00 52.22 182 ALA A CA 1
ATOM 1378 C C . ALA A 1 182 ? 4.008 -28.718 -12.499 1.00 52.22 182 ALA A C 1
ATOM 1380 O O . ALA A 1 182 ? 3.470 -29.113 -13.527 1.00 52.22 182 ALA A O 1
ATOM 1381 N N . ALA A 1 183 ? 3.752 -29.292 -11.326 1.00 53.72 183 ALA A N 1
ATOM 1382 C CA . ALA A 1 183 ? 2.803 -30.370 -11.112 1.00 53.72 183 ALA A CA 1
ATOM 1383 C C . ALA A 1 183 ? 1.628 -29.817 -10.297 1.00 53.72 183 ALA A C 1
ATOM 1385 O O . ALA A 1 183 ? 1.704 -29.788 -9.073 1.00 53.72 183 ALA A O 1
ATOM 1386 N N . SER A 1 184 ? 0.593 -29.294 -10.969 1.00 52.28 184 SER A N 1
ATOM 1387 C CA . SER A 1 184 ? -0.806 -29.287 -10.467 1.00 52.28 184 SER A CA 1
ATOM 1388 C C . SER A 1 184 ? -1.822 -28.473 -11.291 1.00 52.28 184 SER A C 1
ATOM 1390 O O . SER A 1 184 ? -2.971 -28.404 -10.880 1.00 52.28 184 SER A O 1
ATOM 1392 N N . ILE A 1 185 ? -1.511 -27.913 -12.471 1.00 55.22 185 ILE A N 1
ATOM 1393 C CA . ILE A 1 185 ? -2.540 -27.207 -13.285 1.00 55.22 185 ILE A CA 1
ATOM 1394 C C . ILE A 1 185 ? -3.320 -28.166 -14.216 1.00 55.22 185 ILE A C 1
ATOM 1396 O O . ILE A 1 185 ? -3.709 -27.808 -15.320 1.00 55.22 185 ILE A O 1
ATOM 1400 N N . ALA A 1 186 ? -3.542 -29.410 -13.797 1.00 49.47 186 ALA A N 1
ATOM 1401 C CA . ALA A 1 186 ? -4.436 -30.336 -14.489 1.00 49.47 186 ALA A CA 1
ATOM 1402 C C . ALA A 1 186 ? -5.264 -31.081 -13.437 1.00 49.47 186 ALA A C 1
ATOM 1404 O O . ALA A 1 186 ? -4.811 -32.074 -12.873 1.00 49.47 186 ALA A O 1
ATOM 1405 N N . GLY A 1 187 ? -6.441 -30.545 -13.132 1.00 54.66 187 GLY A N 1
ATOM 1406 C CA . GLY A 1 187 ? -7.381 -31.113 -12.174 1.00 54.66 187 GLY A CA 1
ATOM 1407 C C . GLY A 1 187 ? -8.648 -30.269 -12.106 1.00 54.66 187 GLY A C 1
ATOM 1408 O O . GLY A 1 187 ? -8.603 -29.194 -11.514 1.00 54.66 187 GLY A O 1
ATOM 1409 N N . ASP A 1 188 ? -9.706 -30.822 -12.708 1.00 40.97 188 ASP A N 1
ATOM 1410 C CA . ASP A 1 188 ? -11.122 -30.409 -12.784 1.00 40.97 188 ASP A CA 1
ATOM 1411 C C . ASP A 1 188 ? -11.538 -29.355 -13.826 1.00 40.97 188 ASP A C 1
ATOM 1413 O O . ASP A 1 188 ? -11.249 -28.147 -13.672 1.00 40.97 188 ASP A O 1
#

Organism: NCBI:txid1437360

Mean predicted aligned error: 19.01 Å